Protein AF-A0A5C7SSC6-F1 (afdb_monomer_lite)

Structure (mmCIF, N/CA/C/O backbone):
data_AF-A0A5C7SSC6-F1
#
_entry.id   AF-A0A5C7SSC6-F1
#
loop_
_atom_site.group_PDB
_atom_site.id
_atom_site.type_symbol
_atom_site.label_atom_id
_atom_site.label_alt_id
_atom_site.label_comp_id
_atom_site.label_asym_id
_atom_site.label_entity_id
_atom_site.label_seq_id
_atom_site.pdbx_PDB_ins_code
_atom_site.Cartn_x
_atom_site.Cartn_y
_atom_site.Cartn_z
_atom_site.occupancy
_atom_site.B_iso_or_equiv
_atom_site.auth_seq_id
_atom_site.auth_comp_id
_atom_site.auth_asym_id
_atom_site.auth_atom_id
_atom_site.pdbx_PDB_model_num
ATOM 1 N N . MET A 1 1 ? 9.946 8.059 14.814 1.00 52.62 1 MET A N 1
ATOM 2 C CA . MET A 1 1 ? 9.257 9.103 15.598 1.00 52.62 1 MET A CA 1
ATOM 3 C C . MET A 1 1 ? 8.770 8.442 16.873 1.00 52.62 1 MET A C 1
ATOM 5 O O . MET A 1 1 ? 7.990 7.505 16.762 1.00 52.62 1 MET A O 1
ATOM 9 N N . GLN A 1 2 ? 9.344 8.809 18.019 1.00 57.53 2 GLN A N 1
ATOM 10 C CA . GLN A 1 2 ? 9.131 8.106 19.293 1.00 57.53 2 GLN A CA 1
ATOM 11 C C . GLN A 1 2 ? 7.999 8.705 20.141 1.00 57.53 2 GLN A C 1
ATOM 13 O O . GLN A 1 2 ? 7.509 8.007 21.014 1.00 57.53 2 GLN A O 1
ATOM 18 N N . ASP A 1 3 ? 7.546 9.937 19.870 1.00 77.25 3 ASP A N 1
ATOM 19 C CA . ASP A 1 3 ? 6.472 10.577 20.643 1.00 77.25 3 ASP A CA 1
ATOM 20 C C . ASP A 1 3 ? 5.084 9.998 20.286 1.00 77.25 3 ASP A C 1
ATOM 22 O O . ASP A 1 3 ? 4.615 10.193 19.156 1.00 77.25 3 ASP A O 1
ATOM 26 N N . PRO A 1 4 ? 4.399 9.310 21.221 1.00 77.50 4 PRO A N 1
ATOM 27 C CA . PRO A 1 4 ? 3.067 8.758 20.994 1.00 77.50 4 PRO A CA 1
ATOM 28 C C . PRO A 1 4 ? 2.017 9.812 20.634 1.00 77.50 4 PRO A C 1
ATOM 30 O O . PRO A 1 4 ? 1.153 9.529 19.804 1.00 77.50 4 PRO A O 1
ATOM 33 N N . LYS A 1 5 ? 2.107 11.027 21.196 1.00 83.44 5 LYS A N 1
ATOM 34 C CA . LYS A 1 5 ? 1.144 12.105 20.925 1.00 83.44 5 LYS A CA 1
ATOM 35 C C . LYS A 1 5 ? 1.224 12.552 19.475 1.00 83.44 5 LYS A C 1
ATOM 37 O O . LYS A 1 5 ? 0.205 12.689 18.806 1.00 83.44 5 LYS A O 1
ATOM 42 N N . GLU A 1 6 ? 2.441 12.706 18.968 1.00 85.81 6 GLU A N 1
ATOM 43 C CA . GLU A 1 6 ? 2.662 13.091 17.580 1.00 85.81 6 GLU A CA 1
ATOM 44 C C . GLU A 1 6 ? 2.270 11.973 16.605 1.00 85.81 6 GLU A C 1
ATOM 46 O O . GLU A 1 6 ? 1.679 12.243 15.558 1.00 85.81 6 GLU A O 1
ATOM 51 N N . ARG A 1 7 ? 2.510 10.697 16.957 1.00 83.31 7 ARG A N 1
ATOM 52 C CA . ARG A 1 7 ? 1.988 9.565 16.166 1.00 83.31 7 ARG A CA 1
ATOM 53 C C . ARG A 1 7 ? 0.466 9.625 16.060 1.00 83.31 7 ARG A C 1
ATOM 55 O O . ARG A 1 7 ? -0.059 9.477 14.957 1.00 83.31 7 ARG A O 1
ATOM 62 N N . ALA A 1 8 ? -0.216 9.869 17.178 1.00 88.88 8 ALA A N 1
ATOM 63 C CA . ALA A 1 8 ? -1.667 9.950 17.205 1.00 88.88 8 ALA A CA 1
ATOM 64 C C . ALA A 1 8 ? -2.190 11.144 16.403 1.00 88.88 8 ALA A C 1
ATOM 66 O O . ALA A 1 8 ? -3.065 10.973 15.556 1.00 88.88 8 ALA A O 1
ATOM 67 N N . ARG A 1 9 ? -1.587 12.326 16.574 1.00 92.00 9 ARG A N 1
ATOM 68 C CA . ARG A 1 9 ? -1.924 13.529 15.801 1.00 92.00 9 ARG A CA 1
ATOM 69 C C . ARG A 1 9 ? -1.840 13.276 14.293 1.00 92.00 9 ARG A C 1
ATOM 71 O O . ARG A 1 9 ? -2.760 13.630 13.561 1.00 92.00 9 ARG A O 1
ATOM 78 N N . LEU A 1 10 ? -0.763 12.638 13.831 1.00 92.19 10 LEU A N 1
ATOM 79 C CA . LEU A 1 10 ? -0.554 12.331 12.412 1.00 92.19 10 LEU A CA 1
ATOM 80 C C . LEU A 1 10 ? -1.526 11.271 11.874 1.00 92.19 10 LEU A C 1
ATOM 82 O O . LEU A 1 10 ? -1.943 11.360 10.720 1.00 92.19 10 LEU A O 1
ATOM 86 N N . ALA A 1 11 ? -1.904 10.283 12.689 1.00 93.38 11 ALA A N 1
ATOM 87 C CA . ALA A 1 11 ? -2.939 9.320 12.317 1.00 93.38 11 ALA A CA 1
ATOM 88 C C . ALA A 1 11 ? -4.307 10.009 12.157 1.00 93.38 11 ALA A C 1
ATOM 90 O O . ALA A 1 11 ? -4.999 9.786 11.165 1.00 93.38 11 ALA A O 1
ATOM 91 N N . MET A 1 12 ? -4.667 10.905 13.080 1.00 94.75 12 MET A N 1
ATOM 92 C CA . MET A 1 12 ? -5.912 11.676 12.996 1.00 94.75 12 MET A CA 1
ATOM 93 C C . MET A 1 12 ? -5.923 12.625 11.791 1.00 94.75 12 MET A C 1
ATOM 95 O O . MET A 1 12 ? -6.927 12.716 11.086 1.00 94.75 12 MET A O 1
ATOM 99 N N . GLU A 1 13 ? -4.796 13.285 11.503 1.00 94.56 13 GLU A N 1
ATOM 100 C CA . GLU A 1 13 ? -4.629 14.100 10.293 1.00 94.56 13 GLU A CA 1
ATOM 101 C C . GLU A 1 13 ? -4.904 13.273 9.029 1.00 94.56 13 GLU A C 1
ATOM 103 O O . GLU A 1 13 ? -5.657 13.706 8.157 1.00 94.56 13 GLU A O 1
ATOM 108 N N . SER A 1 14 ? -4.351 12.060 8.955 1.00 95.12 14 SER A N 1
ATOM 109 C CA . SER A 1 14 ? -4.578 11.140 7.839 1.00 95.12 14 SER A CA 1
ATOM 110 C C . SER A 1 14 ? -6.054 10.755 7.689 1.00 95.12 14 SER A C 1
ATOM 112 O O . SER A 1 14 ? -6.587 10.817 6.582 1.00 95.12 14 SER A O 1
ATOM 114 N N . ILE A 1 15 ? -6.754 10.444 8.788 1.00 95.75 15 ILE A N 1
ATOM 115 C CA . ILE A 1 15 ? -8.199 10.152 8.759 1.00 95.75 15 ILE A CA 1
ATOM 116 C C . ILE A 1 15 ? -8.988 11.334 8.194 1.00 95.75 15 ILE A C 1
ATOM 118 O O . ILE A 1 15 ? -9.846 11.142 7.333 1.00 95.75 15 ILE A O 1
ATOM 122 N N . LEU A 1 16 ? -8.695 12.560 8.637 1.00 95.25 16 LEU A N 1
ATOM 123 C CA . LEU A 1 16 ? -9.366 13.756 8.121 1.00 95.25 16 LEU A CA 1
ATOM 124 C C . LEU A 1 16 ? -9.124 13.942 6.619 1.00 95.25 16 LEU A C 1
ATOM 126 O O . LEU A 1 16 ? -10.050 14.291 5.885 1.00 95.25 16 LEU A O 1
ATOM 130 N N . LYS A 1 17 ? -7.903 13.673 6.141 1.00 95.88 17 LYS A N 1
ATOM 131 C CA . LYS A 1 17 ? -7.589 13.705 4.706 1.00 95.88 17 LYS A CA 1
ATOM 132 C C . LYS A 1 17 ? -8.366 12.643 3.934 1.00 95.88 17 LYS A C 1
ATOM 134 O O . LYS A 1 17 ? -8.961 12.971 2.912 1.00 95.88 17 LYS A O 1
ATOM 139 N N . TRP A 1 18 ? -8.423 11.412 4.434 1.00 96.25 18 TRP A N 1
ATOM 140 C CA . TRP A 1 18 ? -9.210 10.347 3.814 1.00 96.25 18 TRP A CA 1
ATOM 141 C C . TRP A 1 18 ? -10.706 10.670 3.781 1.00 96.25 18 TRP A C 1
ATOM 143 O O . TRP A 1 18 ? -11.313 10.545 2.724 1.00 96.25 18 TRP A O 1
ATOM 153 N N . ARG A 1 19 ? -11.284 11.195 4.869 1.00 94.81 19 ARG A N 1
ATOM 154 C CA . ARG A 1 19 ? -12.684 11.657 4.903 1.00 94.81 19 ARG A CA 1
ATOM 155 C C . ARG A 1 19 ? -12.971 12.765 3.889 1.00 94.81 19 ARG A C 1
ATOM 157 O O . ARG A 1 19 ? -14.065 12.815 3.344 1.00 94.81 19 ARG A O 1
ATOM 164 N N . ALA A 1 20 ? -12.010 13.645 3.615 1.00 94.31 20 ALA A N 1
ATOM 165 C CA . ALA A 1 20 ? -12.176 14.666 2.582 1.00 94.31 20 ALA A CA 1
ATOM 166 C C . ALA A 1 20 ? -12.138 14.080 1.157 1.00 94.31 20 ALA A C 1
ATOM 168 O O . ALA A 1 20 ? -12.841 14.568 0.277 1.00 94.31 20 ALA A O 1
ATOM 169 N N . ILE A 1 21 ? -11.324 13.045 0.924 1.00 95.12 21 ILE A N 1
ATOM 170 C CA . ILE A 1 21 ? -11.141 12.412 -0.394 1.00 95.12 21 ILE A CA 1
ATOM 171 C C . ILE A 1 21 ? -12.287 11.439 -0.718 1.00 95.12 21 ILE A C 1
ATOM 173 O O . ILE A 1 21 ? -12.740 11.371 -1.863 1.00 95.12 21 ILE A O 1
ATOM 177 N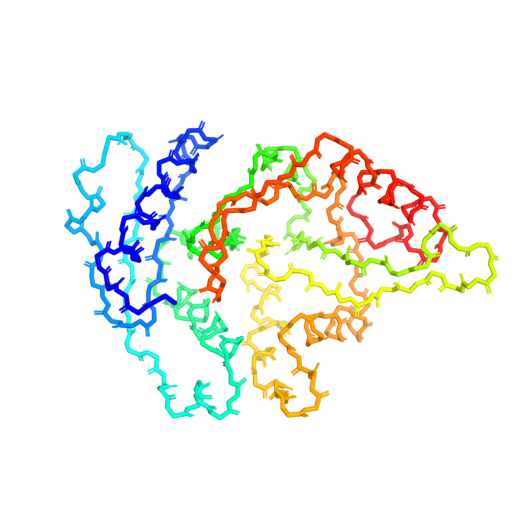 N . VAL A 1 22 ? -12.752 10.696 0.288 1.00 93.75 22 VAL A N 1
ATOM 178 C CA . VAL A 1 22 ? -13.786 9.656 0.192 1.00 93.75 22 VAL A CA 1
ATOM 179 C C . VAL A 1 22 ? -14.738 9.714 1.397 1.00 93.75 22 VAL A C 1
ATOM 181 O O . VAL A 1 22 ? -14.688 8.861 2.282 1.00 93.75 22 VAL A O 1
ATOM 184 N N . PRO A 1 23 ? -15.638 10.712 1.460 1.00 91.38 23 PRO A N 1
ATOM 185 C CA . PRO A 1 23 ? -16.460 10.972 2.649 1.00 91.38 23 PRO A CA 1
ATOM 186 C C . PRO A 1 23 ? -17.422 9.839 3.022 1.00 91.38 23 PRO A C 1
ATOM 188 O O . PRO A 1 23 ? -17.810 9.732 4.184 1.00 91.38 23 PRO A O 1
ATOM 191 N N . MET A 1 24 ? -17.799 9.003 2.052 1.00 89.94 24 MET A N 1
ATOM 192 C CA . MET A 1 24 ? -18.753 7.906 2.237 1.00 89.94 24 MET A CA 1
ATOM 193 C C . MET A 1 24 ? -18.085 6.538 2.411 1.00 89.94 24 MET A C 1
ATOM 195 O O . MET A 1 24 ? -18.777 5.567 2.711 1.00 89.94 24 MET A O 1
ATOM 199 N N . ASN A 1 25 ? -16.768 6.432 2.216 1.00 91.75 25 ASN A N 1
ATOM 200 C CA . ASN A 1 25 ? -16.083 5.152 2.343 1.00 91.75 25 ASN A CA 1
ATOM 201 C C . ASN A 1 25 ? -15.834 4.839 3.825 1.00 91.75 25 ASN A C 1
ATOM 203 O O . ASN A 1 25 ? -15.289 5.688 4.539 1.00 91.75 25 ASN A O 1
ATOM 207 N N . PRO A 1 26 ? -16.170 3.624 4.291 1.00 94.62 26 PRO A N 1
ATOM 208 C CA . PRO A 1 26 ? -15.772 3.175 5.616 1.00 94.62 26 PRO A CA 1
ATOM 209 C C . PRO A 1 26 ? -14.245 3.128 5.732 1.00 94.62 26 PRO A C 1
ATOM 211 O O . PRO A 1 26 ? -13.556 2.719 4.794 1.00 94.62 26 PRO A O 1
ATOM 214 N N . LEU A 1 27 ? -13.714 3.534 6.884 1.00 96.94 27 LEU A N 1
ATOM 215 C CA . LEU A 1 27 ? -12.282 3.476 7.176 1.00 96.94 27 LEU A CA 1
ATOM 216 C C . LEU A 1 27 ? -12.009 2.472 8.294 1.00 96.94 27 LEU A C 1
ATOM 218 O O . LEU A 1 27 ? -12.807 2.321 9.215 1.00 96.94 27 LEU A O 1
ATOM 222 N N . VAL A 1 28 ? -10.839 1.842 8.238 1.00 97.88 28 VAL A N 1
ATOM 223 C CA . VAL A 1 28 ? -10.313 1.011 9.324 1.00 97.88 28 VAL A CA 1
ATOM 224 C C . VAL A 1 28 ? -8.955 1.561 9.727 1.00 97.88 28 VAL A C 1
ATOM 226 O O . VAL A 1 28 ? -8.055 1.670 8.892 1.00 97.88 28 VAL A O 1
ATOM 229 N N . LEU A 1 29 ? -8.800 1.910 11.002 1.00 97.31 29 LEU A N 1
ATOM 230 C CA . LEU A 1 29 ? -7.513 2.256 11.593 1.00 97.31 29 LEU A CA 1
ATOM 231 C C . LEU A 1 29 ? -7.059 1.093 12.473 1.00 97.31 29 LEU A C 1
ATOM 233 O O . LEU A 1 29 ? -7.644 0.859 13.523 1.00 97.31 29 LEU A O 1
ATOM 237 N N . CYS A 1 30 ? -6.019 0.378 12.045 1.00 97.25 30 CYS A N 1
ATOM 238 C CA . CYS A 1 30 ? -5.457 -0.744 12.791 1.00 97.25 30 CYS A CA 1
ATOM 239 C C . CYS A 1 30 ? -4.059 -0.397 13.319 1.00 97.25 30 CYS A C 1
ATOM 241 O O . CYS A 1 30 ? -3.163 -0.082 12.530 1.00 97.25 30 CYS A O 1
ATOM 243 N N . ASP A 1 31 ? -3.867 -0.478 14.636 1.00 94.94 31 ASP A N 1
ATOM 244 C CA . ASP A 1 31 ? -2.592 -0.216 15.305 1.00 94.94 31 ASP A CA 1
ATOM 245 C C . ASP A 1 31 ? -1.951 -1.496 15.848 1.00 94.94 31 ASP A C 1
ATOM 247 O O . ASP A 1 31 ? -2.601 -2.308 16.498 1.00 94.94 31 ASP A O 1
ATOM 251 N N . GLY A 1 32 ? -0.654 -1.664 15.593 1.00 94.44 32 GLY A N 1
ATOM 252 C CA . GLY A 1 32 ? 0.126 -2.803 16.086 1.00 94.44 32 GLY A CA 1
ATOM 253 C C . GLY A 1 32 ? 0.912 -2.514 17.370 1.00 94.44 32 GLY A C 1
ATOM 254 O O . GLY A 1 32 ? 1.771 -3.307 17.745 1.00 94.44 32 GLY A O 1
ATOM 255 N N . SER A 1 33 ? 0.717 -1.351 18.001 1.00 91.31 33 SER A N 1
ATOM 256 C CA . SER A 1 33 ? 1.332 -0.990 19.288 1.00 91.31 33 SER A CA 1
ATOM 257 C C . SER A 1 33 ? 0.355 -1.052 20.460 1.00 91.31 33 SER A C 1
ATOM 259 O O . SER A 1 33 ? 0.669 -0.534 21.527 1.00 91.31 33 SER A O 1
ATOM 261 N N . ASP A 1 34 ? -0.798 -1.690 20.250 1.00 93.56 34 ASP A N 1
ATOM 262 C CA . ASP A 1 34 ? -1.892 -1.816 21.214 1.00 93.56 34 ASP A CA 1
ATOM 263 C C . ASP A 1 34 ? -2.488 -0.477 21.692 1.00 93.56 34 ASP A C 1
ATOM 265 O O . ASP A 1 34 ? -3.051 -0.375 22.779 1.00 93.56 34 ASP A O 1
ATOM 269 N N . PHE A 1 35 ? -2.358 0.585 20.888 1.00 92.94 35 PHE A N 1
ATOM 270 C CA . PHE A 1 35 ? -2.940 1.882 21.218 1.00 92.94 35 PHE A CA 1
ATOM 271 C C . PHE A 1 35 ? -4.382 1.987 20.708 1.00 92.94 35 PHE A C 1
ATOM 273 O O . PHE A 1 35 ? -4.623 1.947 19.499 1.00 92.94 35 PHE A O 1
ATOM 280 N N . ASP A 1 36 ? -5.331 2.205 21.620 1.00 94.12 36 ASP A N 1
ATOM 281 C CA . ASP A 1 36 ? -6.734 2.424 21.268 1.00 94.12 36 ASP A CA 1
ATOM 282 C C . ASP A 1 36 ? -6.984 3.855 20.755 1.00 94.12 36 ASP A C 1
ATOM 284 O O . ASP A 1 36 ? -6.910 4.851 21.483 1.00 94.12 36 ASP A O 1
ATOM 288 N N . PHE A 1 37 ? -7.318 3.950 19.467 1.00 94.50 37 PHE A N 1
ATOM 289 C CA . PHE A 1 37 ? -7.631 5.200 18.782 1.00 94.50 37 PHE A CA 1
ATOM 290 C C . PHE A 1 37 ? -9.099 5.631 18.877 1.00 94.50 37 PHE A C 1
ATOM 292 O O . PHE A 1 37 ? -9.412 6.750 18.457 1.00 94.50 37 PHE A O 1
ATOM 299 N N . GLN A 1 38 ? -9.994 4.811 19.437 1.00 94.12 38 GLN A N 1
ATOM 300 C CA . GLN A 1 38 ? -11.442 5.035 19.404 1.00 94.12 38 GLN A CA 1
ATOM 301 C C . GLN A 1 38 ? -11.837 6.405 19.968 1.00 94.12 38 GLN A C 1
ATOM 303 O O . GLN A 1 38 ? -12.628 7.132 19.364 1.00 94.12 38 GLN A O 1
ATOM 308 N N . SER A 1 39 ? -11.238 6.793 21.097 1.00 92.75 39 SER A N 1
ATOM 309 C CA . SER A 1 39 ? -11.475 8.094 21.736 1.00 92.75 39 SER A CA 1
ATOM 310 C C . SER A 1 39 ? -10.985 9.275 20.896 1.00 92.75 39 SER A C 1
ATOM 312 O O . SER A 1 39 ? -11.612 10.327 20.882 1.00 92.75 39 SER A O 1
ATOM 314 N N . SER A 1 40 ? -9.878 9.117 20.168 1.00 93.81 40 SER A N 1
ATOM 315 C CA . SER A 1 40 ? -9.342 10.184 19.318 1.00 93.81 40 SER A CA 1
ATOM 316 C C . SER A 1 40 ? -10.211 10.358 18.075 1.00 93.81 40 SER A C 1
ATOM 318 O O . SER A 1 40 ? -10.552 11.479 17.703 1.00 93.81 40 SER A O 1
ATOM 320 N N . VAL A 1 41 ? -10.635 9.247 17.473 1.00 93.56 41 VAL A N 1
ATOM 321 C CA . VAL A 1 41 ? -11.444 9.228 16.252 1.00 93.56 41 VAL A CA 1
ATOM 322 C C . VAL A 1 41 ? -12.862 9.745 16.487 1.00 93.56 41 VAL A C 1
ATOM 324 O O . VAL A 1 41 ? -13.389 10.456 15.631 1.00 93.56 41 VAL A O 1
ATOM 327 N N . SER A 1 42 ? -13.472 9.445 17.637 1.00 90.88 42 SER A N 1
ATOM 328 C CA . SER A 1 42 ? -14.835 9.890 17.966 1.00 90.88 42 SER A CA 1
ATOM 329 C C . SER A 1 42 ? -14.968 11.414 18.077 1.00 90.88 42 SER A C 1
ATOM 331 O O . SER A 1 42 ? -16.056 11.949 17.875 1.00 90.88 42 SER A O 1
ATOM 333 N N . THR A 1 43 ? -13.865 12.120 18.342 1.00 91.50 43 THR A N 1
ATOM 334 C CA . THR A 1 43 ? -13.826 13.592 18.382 1.00 91.50 43 THR A CA 1
ATOM 335 C C . THR A 1 43 ? -13.637 14.238 17.006 1.00 91.50 43 THR A C 1
ATOM 337 O O . THR A 1 43 ? -13.787 15.454 16.874 1.00 91.50 43 THR A O 1
ATOM 340 N N . LEU A 1 44 ? -13.304 13.460 15.967 1.00 91.00 44 LEU A N 1
ATOM 341 C CA . LEU A 1 44 ? -13.046 14.003 14.637 1.00 91.00 44 LEU A CA 1
ATOM 342 C C . LEU A 1 44 ? -14.345 14.340 13.893 1.00 91.00 44 LEU A C 1
ATOM 344 O O . LEU A 1 44 ? -15.239 13.493 13.810 1.00 91.00 44 LEU A O 1
ATOM 348 N N . PRO A 1 45 ? -14.422 15.508 13.228 1.00 87.75 45 PRO A N 1
ATOM 349 C CA . PRO A 1 45 ? -15.567 15.862 12.397 1.00 87.75 45 PRO A CA 1
ATOM 350 C C . PRO A 1 45 ? -15.713 14.928 11.183 1.00 87.75 45 PRO A C 1
ATOM 352 O O . PRO A 1 45 ? -14.725 14.433 10.628 1.00 87.75 45 PRO A O 1
ATOM 355 N N . GLY A 1 46 ? -16.956 14.725 10.740 1.00 81.94 46 GLY A N 1
ATOM 356 C CA . GLY A 1 46 ? -17.311 13.935 9.555 1.00 81.94 46 GLY A CA 1
ATOM 357 C C . GLY A 1 46 ? -18.247 12.763 9.864 1.00 81.94 46 GLY A C 1
ATOM 358 O O . GLY A 1 46 ? -18.283 12.264 10.982 1.00 81.94 46 GLY A O 1
ATOM 359 N N . SER A 1 47 ? -19.011 12.333 8.859 1.00 71.69 47 SER A N 1
ATOM 360 C CA . SER A 1 47 ? -20.079 11.328 8.985 1.00 71.69 47 SER A CA 1
ATOM 361 C C . SER A 1 47 ? -19.658 9.893 8.638 1.00 71.69 47 SER A C 1
ATOM 363 O O . SER A 1 47 ? -20.445 8.971 8.827 1.00 71.69 47 SER A O 1
ATOM 365 N N . GLY A 1 48 ? -18.438 9.685 8.128 1.00 80.06 48 GLY A N 1
ATOM 366 C CA . GLY A 1 48 ? -17.943 8.362 7.738 1.00 80.06 48 GLY A CA 1
ATOM 367 C C . GLY A 1 48 ? -17.570 7.488 8.939 1.00 80.06 48 GLY A C 1
ATOM 368 O O . GLY A 1 48 ? -16.841 7.938 9.836 1.00 80.06 48 GLY A O 1
ATOM 369 N N . SER A 1 49 ? -18.034 6.234 8.931 1.00 88.88 49 SER A N 1
ATOM 370 C CA . SER A 1 49 ? -17.706 5.229 9.946 1.00 88.88 49 SER A CA 1
ATOM 371 C C . SER A 1 49 ? -16.215 4.908 9.935 1.00 88.88 49 SER A C 1
ATOM 373 O O . SER A 1 49 ? -15.629 4.673 8.874 1.00 88.88 49 SER A O 1
ATOM 375 N N . VAL A 1 50 ? -15.618 4.855 11.122 1.00 95.50 50 VAL A N 1
ATOM 376 C CA . VAL A 1 50 ? -14.233 4.430 11.312 1.00 95.50 50 VAL A CA 1
ATOM 377 C C . VAL A 1 50 ? -14.226 3.313 12.344 1.00 95.50 50 VAL A C 1
ATOM 379 O O . VAL A 1 50 ? -14.657 3.519 13.476 1.00 95.50 50 VAL A O 1
ATOM 382 N N . GLU A 1 51 ? -13.750 2.143 11.947 1.00 97.31 51 GLU A N 1
ATOM 383 C CA . GLU A 1 51 ? -13.484 1.029 12.852 1.00 97.31 51 GLU A CA 1
ATOM 384 C C . GLU A 1 51 ? -12.044 1.146 13.361 1.00 97.31 51 GLU A C 1
ATOM 386 O O . GLU A 1 51 ? -11.104 1.240 12.566 1.00 97.31 51 GLU A O 1
ATOM 391 N N . CYS A 1 52 ? -11.866 1.175 14.681 1.00 97.31 52 CYS A N 1
ATOM 392 C CA . CYS A 1 52 ? -10.547 1.181 15.306 1.00 97.31 52 CYS A CA 1
ATOM 393 C C . CYS A 1 52 ? -10.219 -0.230 15.795 1.00 97.31 52 CYS A C 1
ATOM 395 O O . CYS A 1 52 ? -10.970 -0.809 16.574 1.00 97.31 52 CYS A O 1
ATOM 397 N N . LEU A 1 53 ? -9.088 -0.764 15.347 1.00 98.00 53 LEU A N 1
ATOM 398 C CA . LEU A 1 53 ? -8.530 -2.030 15.802 1.00 98.00 53 LEU A CA 1
ATOM 399 C C . LEU A 1 53 ? -7.161 -1.765 16.419 1.00 98.00 53 LEU A C 1
ATOM 401 O O . LEU A 1 53 ? -6.397 -0.931 15.930 1.00 98.00 53 LEU A O 1
ATOM 405 N N . HIS A 1 54 ? -6.824 -2.504 17.463 1.00 96.69 54 HIS A N 1
ATOM 406 C CA . HIS A 1 54 ? -5.495 -2.463 18.045 1.00 96.69 54 HIS A CA 1
ATOM 407 C C . HIS A 1 54 ? -5.117 -3.842 18.565 1.00 96.69 54 HIS A C 1
ATOM 409 O O . HIS A 1 54 ? -5.975 -4.637 18.946 1.00 96.69 54 HIS A O 1
ATOM 415 N N . PHE A 1 55 ? -3.825 -4.132 18.529 1.00 97.12 55 PHE A N 1
ATOM 416 C CA . PHE A 1 55 ? -3.259 -5.333 19.117 1.00 97.12 55 PHE A CA 1
ATOM 417 C C . PHE A 1 55 ? -1.761 -5.133 19.362 1.00 97.12 55 PHE A C 1
ATOM 419 O O . PHE A 1 55 ? -1.129 -4.287 18.714 1.00 97.12 55 PHE A O 1
ATOM 426 N N . PRO A 1 56 ? -1.160 -5.915 20.267 1.00 95.69 56 PRO A N 1
ATOM 427 C CA . PRO A 1 56 ? 0.281 -5.921 20.439 1.00 95.69 56 PRO A CA 1
ATOM 428 C C . PRO A 1 56 ? 0.933 -6.779 19.346 1.00 95.69 56 PRO A C 1
ATOM 430 O O . PRO A 1 56 ? 0.790 -8.003 19.334 1.00 95.69 56 PRO A O 1
ATOM 433 N N . ASN A 1 57 ? 1.674 -6.152 18.429 1.00 93.69 57 ASN A N 1
ATOM 434 C CA . ASN A 1 57 ? 2.549 -6.882 17.507 1.00 93.69 57 ASN A CA 1
ATOM 435 C C . ASN A 1 57 ? 3.640 -7.656 18.260 1.00 93.69 57 ASN A C 1
ATOM 437 O O . ASN A 1 57 ? 4.027 -7.299 19.377 1.00 93.69 57 ASN A O 1
ATOM 441 N N . ASN A 1 58 ? 4.237 -8.645 17.589 1.00 93.62 58 ASN A N 1
ATOM 442 C CA . ASN A 1 58 ? 5.414 -9.315 18.123 1.00 93.62 58 ASN A CA 1
ATOM 443 C C . ASN A 1 58 ? 6.657 -8.414 17.989 1.00 93.62 58 ASN A C 1
ATOM 445 O O . ASN A 1 58 ? 7.279 -8.311 16.928 1.00 93.62 58 ASN A O 1
ATOM 449 N N . VAL A 1 59 ? 7.013 -7.742 19.086 1.00 91.75 59 VAL A N 1
ATOM 450 C CA . VAL A 1 59 ? 8.131 -6.789 19.135 1.00 91.75 59 VAL A CA 1
ATOM 451 C C . VAL A 1 59 ? 9.463 -7.453 18.782 1.00 91.75 59 VAL A C 1
ATOM 453 O O . VAL A 1 59 ? 10.243 -6.852 18.043 1.00 91.75 59 VAL A O 1
ATOM 456 N N . ASP A 1 60 ? 9.704 -8.682 19.240 1.00 93.38 60 ASP A N 1
ATOM 457 C CA . ASP A 1 60 ? 10.955 -9.406 18.985 1.00 93.38 60 ASP A CA 1
ATOM 458 C C . ASP A 1 60 ? 11.118 -9.701 17.490 1.00 93.38 60 ASP A C 1
ATOM 460 O O . ASP A 1 60 ? 12.163 -9.420 16.897 1.00 93.38 60 ASP A O 1
ATOM 464 N N . LEU A 1 61 ? 10.048 -10.163 16.836 1.00 92.94 61 LEU A N 1
ATOM 465 C CA . LEU A 1 61 ? 10.058 -10.417 15.394 1.00 92.94 61 LEU A CA 1
ATOM 466 C C . LEU A 1 61 ? 10.168 -9.126 14.580 1.00 92.94 61 LEU A C 1
ATOM 468 O O . LEU A 1 61 ? 10.838 -9.115 13.552 1.00 92.94 61 LEU A O 1
ATOM 472 N N . ILE A 1 62 ? 9.592 -8.011 15.035 1.00 92.19 62 ILE A N 1
ATOM 473 C CA . ILE A 1 62 ? 9.794 -6.705 14.386 1.00 92.19 62 ILE A CA 1
ATOM 474 C C . ILE A 1 62 ? 11.242 -6.230 14.528 1.00 92.19 62 ILE A C 1
ATOM 476 O O . ILE A 1 62 ? 11.781 -5.639 13.592 1.00 92.19 62 ILE A O 1
ATOM 480 N N . GLN A 1 63 ? 11.884 -6.454 15.675 1.00 89.50 63 GLN A N 1
ATOM 481 C CA . GLN A 1 63 ? 13.298 -6.118 15.848 1.00 89.50 63 GLN A CA 1
ATOM 482 C C . GLN A 1 63 ? 14.183 -6.977 14.939 1.00 89.50 63 GLN A C 1
ATOM 484 O O . GLN A 1 63 ? 15.105 -6.452 14.317 1.00 89.50 63 GLN A O 1
ATOM 489 N N . GLN A 1 64 ? 13.860 -8.264 14.802 1.00 89.75 64 GLN A N 1
ATOM 490 C CA . GLN A 1 64 ? 14.596 -9.205 13.962 1.00 89.75 64 GLN A CA 1
ATOM 491 C C . GLN A 1 64 ? 14.383 -8.969 12.456 1.00 89.75 64 GLN A C 1
ATOM 493 O O . GLN A 1 64 ? 15.340 -8.931 11.683 1.00 89.75 64 GLN A O 1
ATOM 498 N N . HIS A 1 65 ? 13.133 -8.813 12.024 1.00 90.31 65 HIS A N 1
ATOM 499 C CA . HIS A 1 65 ? 12.735 -8.766 10.613 1.00 90.31 65 HIS A CA 1
ATOM 500 C C . HIS A 1 65 ? 12.417 -7.354 10.118 1.00 90.31 65 HIS A C 1
ATOM 502 O O . HIS A 1 65 ? 12.159 -7.151 8.938 1.00 90.31 65 HIS A O 1
ATOM 508 N N . GLY A 1 66 ? 12.473 -6.340 10.975 1.00 90.12 66 GLY A N 1
ATOM 509 C CA . GLY A 1 66 ? 12.213 -4.954 10.607 1.00 90.12 66 GLY A CA 1
ATOM 510 C C . GLY A 1 66 ? 10.726 -4.598 10.495 1.00 90.12 66 GLY A C 1
ATOM 511 O O . GLY A 1 66 ? 9.814 -5.392 10.708 1.00 90.12 66 GLY A O 1
ATOM 512 N N . ARG A 1 67 ? 10.464 -3.333 10.147 1.00 89.44 67 ARG A N 1
ATOM 513 C CA . ARG A 1 67 ? 9.115 -2.733 10.209 1.00 89.44 67 ARG A CA 1
ATOM 514 C C . ARG A 1 67 ? 8.118 -3.340 9.228 1.00 89.44 67 ARG A C 1
ATOM 516 O O . ARG A 1 67 ? 6.932 -3.376 9.536 1.00 89.44 67 ARG A O 1
ATOM 523 N N . GLY A 1 68 ? 8.594 -3.816 8.076 1.00 92.06 68 GLY A N 1
ATOM 524 C CA . GLY A 1 68 ? 7.747 -4.493 7.095 1.00 92.06 68 GLY A CA 1
ATOM 525 C C . GLY A 1 68 ? 7.092 -5.754 7.664 1.00 92.06 68 GLY A C 1
ATOM 526 O O . GLY A 1 68 ? 5.978 -6.080 7.261 1.00 92.06 68 GLY A O 1
ATOM 527 N N . TYR A 1 69 ? 7.729 -6.405 8.650 1.00 95.06 69 TYR A N 1
ATOM 528 C CA . TYR A 1 69 ? 7.139 -7.527 9.377 1.00 95.06 69 TYR A CA 1
ATOM 529 C C . TYR A 1 69 ? 5.866 -7.091 10.110 1.00 95.06 69 TYR A C 1
ATOM 531 O O . TYR A 1 69 ? 4.785 -7.621 9.863 1.00 95.06 69 TYR A O 1
ATOM 539 N N . GLY A 1 70 ? 5.982 -6.037 10.922 1.00 94.88 70 GLY A N 1
ATOM 540 C CA . GLY A 1 70 ? 4.857 -5.469 11.664 1.00 94.88 70 GLY A CA 1
ATOM 541 C C . GLY A 1 70 ? 3.752 -4.906 10.767 1.00 94.88 70 GLY A C 1
ATOM 542 O O . GLY A 1 70 ? 2.582 -4.991 11.126 1.00 94.88 70 GLY A O 1
ATOM 543 N N . GLU A 1 71 ? 4.081 -4.366 9.586 1.00 94.75 71 GLU A N 1
ATOM 544 C CA . GLU A 1 71 ? 3.055 -3.960 8.612 1.00 94.75 71 GLU A CA 1
ATOM 545 C C . GLU A 1 71 ? 2.244 -5.156 8.092 1.00 94.75 71 GLU A C 1
ATOM 547 O O . GLU A 1 71 ? 1.028 -5.043 7.933 1.00 94.75 71 GLU A O 1
ATOM 552 N N . GLY A 1 72 ? 2.894 -6.297 7.850 1.00 96.19 72 GLY A N 1
ATOM 553 C CA . GLY A 1 72 ? 2.211 -7.531 7.469 1.00 96.19 72 GLY A CA 1
ATOM 554 C C . GLY A 1 72 ? 1.303 -8.067 8.574 1.00 96.19 72 GLY A C 1
ATOM 555 O O . GLY A 1 72 ? 0.157 -8.424 8.296 1.00 96.19 72 GLY A O 1
ATOM 556 N N . GLU A 1 73 ? 1.768 -8.047 9.827 1.00 97.38 73 GLU A N 1
ATOM 557 C CA . GLU A 1 73 ? 0.950 -8.447 10.977 1.00 97.38 73 GLU A CA 1
ATOM 558 C C . GLU A 1 73 ? -0.295 -7.572 11.133 1.00 97.38 73 GLU A C 1
ATOM 560 O O . GLU A 1 73 ? -1.384 -8.102 11.346 1.00 97.38 73 GLU A O 1
ATOM 565 N N . ILE A 1 74 ? -0.165 -6.253 10.955 1.00 97.38 74 ILE A N 1
ATOM 566 C CA . ILE A 1 74 ? -1.293 -5.315 11.038 1.00 97.38 74 ILE A CA 1
ATOM 567 C C . ILE A 1 74 ? -2.366 -5.647 10.003 1.00 97.38 74 ILE A C 1
ATOM 569 O O . ILE A 1 74 ? -3.547 -5.715 10.338 1.00 97.38 74 ILE A O 1
ATOM 573 N N . VAL A 1 75 ? -1.977 -5.890 8.748 1.00 97.94 75 VAL A N 1
ATOM 574 C CA . VAL A 1 75 ? -2.945 -6.232 7.696 1.00 97.94 75 VAL A CA 1
ATOM 575 C C . VAL A 1 75 ? -3.579 -7.596 7.967 1.00 97.94 75 VAL A C 1
ATOM 577 O O . VAL A 1 75 ? -4.796 -7.733 7.854 1.00 97.94 75 VAL A O 1
ATOM 580 N N . ARG A 1 76 ? -2.788 -8.590 8.393 1.00 97.94 76 ARG A N 1
ATOM 581 C CA . ARG A 1 76 ? -3.295 -9.914 8.784 1.00 97.94 76 ARG A CA 1
ATOM 582 C C . ARG A 1 76 ? -4.319 -9.813 9.916 1.00 97.94 76 ARG A C 1
ATOM 584 O O . ARG A 1 76 ? -5.363 -10.458 9.845 1.00 97.94 76 ARG A O 1
ATOM 591 N N . TYR A 1 77 ? -4.035 -9.009 10.939 1.00 98.38 77 TYR A N 1
ATOM 592 C CA . TYR A 1 77 ? -4.943 -8.792 12.061 1.00 98.38 77 TYR A CA 1
ATOM 593 C C . TYR A 1 77 ? -6.226 -8.088 11.611 1.00 98.38 77 TYR A C 1
ATOM 595 O O . TYR A 1 77 ? -7.316 -8.561 11.928 1.00 98.38 77 TYR A O 1
ATOM 603 N N . ALA A 1 78 ? -6.109 -7.020 10.817 1.00 98.38 78 ALA A N 1
ATOM 604 C CA . ALA A 1 78 ? -7.258 -6.282 10.301 1.00 98.38 78 ALA A CA 1
ATOM 605 C C . ALA A 1 78 ? -8.192 -7.171 9.465 1.00 98.38 78 ALA A C 1
ATOM 607 O O . ALA A 1 78 ? -9.401 -7.123 9.657 1.00 98.38 78 ALA A O 1
ATOM 608 N N . LEU A 1 79 ? -7.658 -8.039 8.599 1.00 98.00 79 LEU A N 1
ATOM 609 C CA . LEU A 1 79 ? -8.469 -8.979 7.811 1.00 98.00 79 LEU A CA 1
ATOM 610 C C . LEU A 1 79 ? -9.248 -9.972 8.686 1.00 98.00 79 LEU A C 1
ATOM 612 O O . LEU A 1 79 ? -10.381 -10.332 8.367 1.00 98.00 79 LEU A O 1
ATOM 616 N N . ALA A 1 80 ? -8.644 -10.418 9.787 1.00 97.81 80 ALA A N 1
ATOM 617 C CA . ALA A 1 80 ? -9.252 -11.390 10.689 1.00 97.81 80 ALA A CA 1
ATOM 618 C C . ALA A 1 80 ? -10.314 -10.782 11.625 1.00 97.81 80 ALA A C 1
ATOM 620 O O . ALA A 1 80 ? -11.221 -11.503 12.033 1.00 97.81 80 ALA A O 1
ATOM 621 N N . HIS A 1 81 ? -10.224 -9.487 11.947 1.00 98.44 81 HIS A N 1
ATOM 622 C CA . HIS A 1 81 ? -11.047 -8.872 13.000 1.00 98.44 81 HIS A CA 1
ATOM 623 C C . HIS A 1 81 ? -11.955 -7.732 12.526 1.00 98.44 81 HIS A C 1
ATOM 625 O O . HIS A 1 81 ? -12.920 -7.426 13.219 1.00 98.44 81 HIS A O 1
ATOM 631 N N . SER A 1 82 ? -11.684 -7.108 11.374 1.00 98.38 82 SER A N 1
ATOM 632 C CA . SER A 1 82 ? -12.505 -5.996 10.883 1.00 98.38 82 SER A CA 1
ATOM 633 C C . SER A 1 82 ? -13.805 -6.486 10.260 1.00 98.38 82 SER A C 1
ATOM 635 O O . SER A 1 82 ? -13.793 -7.182 9.239 1.00 98.38 82 SER A O 1
ATOM 637 N N . GLN A 1 83 ? -14.931 -6.029 10.802 1.00 97.50 83 GLN A N 1
ATOM 638 C CA . GLN A 1 83 ? -16.245 -6.286 10.207 1.00 97.50 83 GLN A CA 1
ATOM 639 C C . GLN A 1 83 ? -16.417 -5.528 8.883 1.00 97.50 83 GLN A C 1
ATOM 641 O O . GLN A 1 83 ? -17.008 -6.050 7.932 1.00 97.50 83 GLN A O 1
ATOM 646 N N . LEU A 1 84 ? -15.871 -4.309 8.788 1.00 97.00 84 LEU A N 1
ATOM 647 C CA . LEU A 1 84 ? -15.943 -3.499 7.570 1.00 97.00 84 LEU A CA 1
ATOM 648 C C . LEU A 1 84 ? -15.186 -4.146 6.407 1.00 97.00 84 LEU A C 1
ATOM 650 O O . LEU A 1 84 ? -15.714 -4.223 5.300 1.00 97.00 84 LEU A O 1
ATOM 654 N N . ILE A 1 85 ? -13.974 -4.652 6.650 1.00 97.81 85 ILE A N 1
ATOM 655 C CA . ILE A 1 85 ? -13.195 -5.331 5.609 1.00 97.81 85 ILE A CA 1
ATOM 656 C C . ILE A 1 85 ? -13.896 -6.627 5.198 1.00 97.81 85 ILE A C 1
ATOM 658 O O . ILE A 1 85 ? -14.110 -6.848 4.007 1.00 97.81 85 ILE A O 1
ATOM 662 N N . GLN A 1 86 ? -14.311 -7.453 6.164 1.00 97.56 86 GLN A N 1
ATOM 663 C CA . GLN A 1 86 ? -14.966 -8.736 5.883 1.00 97.56 86 GLN A CA 1
ATOM 664 C C . GLN A 1 86 ? -16.253 -8.573 5.071 1.00 97.56 86 GLN A C 1
ATOM 666 O O . GLN A 1 86 ? -16.454 -9.299 4.100 1.00 97.56 86 GLN A O 1
ATOM 671 N N . SER A 1 87 ? -17.094 -7.598 5.424 1.00 96.50 87 SER A N 1
ATOM 672 C CA . SER A 1 87 ? -18.336 -7.318 4.692 1.00 96.50 87 SER A CA 1
ATOM 673 C C . SER A 1 87 ? -18.095 -6.781 3.279 1.00 96.50 87 SER A C 1
ATOM 675 O O . SER A 1 87 ? -18.860 -7.102 2.371 1.00 96.50 87 SER A O 1
ATOM 677 N N . ALA A 1 88 ? -17.028 -6.005 3.065 1.00 96.19 88 ALA A N 1
ATOM 678 C CA . ALA A 1 88 ? -16.686 -5.472 1.749 1.00 96.19 88 ALA A CA 1
ATOM 679 C C . ALA A 1 88 ? -16.058 -6.520 0.811 1.00 96.19 88 ALA A C 1
ATOM 681 O O . ALA A 1 88 ? -16.125 -6.366 -0.407 1.00 96.19 88 ALA A O 1
ATOM 682 N N . GLY A 1 89 ? -15.396 -7.552 1.348 1.00 97.62 89 GLY A N 1
ATOM 683 C CA . GLY A 1 89 ? -14.683 -8.573 0.564 1.00 97.62 89 GLY A CA 1
ATOM 684 C C . GLY A 1 89 ? -13.387 -8.081 -0.103 1.00 97.62 89 GLY A C 1
ATOM 685 O O . GLY A 1 89 ? -12.643 -8.864 -0.697 1.00 97.62 89 GLY A O 1
ATOM 686 N N . CYS A 1 90 ? -13.074 -6.792 0.018 1.00 97.88 90 CYS A N 1
ATOM 687 C CA . CYS A 1 90 ? -11.860 -6.155 -0.482 1.00 97.88 90 CYS A CA 1
ATOM 688 C C . CYS A 1 90 ? -11.465 -4.973 0.407 1.00 97.88 90 CYS A C 1
ATOM 690 O O . CYS A 1 90 ? -12.268 -4.477 1.197 1.00 97.88 90 CYS A O 1
ATOM 692 N N . PHE A 1 91 ? -10.235 -4.489 0.259 1.00 98.25 91 PHE A N 1
ATOM 693 C CA . PHE A 1 91 ? -9.726 -3.356 1.026 1.00 98.25 91 PHE A CA 1
ATOM 694 C C . PHE A 1 91 ? -8.695 -2.554 0.232 1.00 98.25 91 PHE A C 1
ATOM 696 O O . PHE A 1 91 ? -8.049 -3.070 -0.681 1.00 98.25 91 PHE A O 1
ATOM 703 N N . ALA A 1 92 ? -8.503 -1.292 0.620 1.00 98.00 92 ALA A N 1
ATOM 704 C CA . ALA A 1 92 ? -7.374 -0.472 0.197 1.00 98.00 92 ALA A CA 1
ATOM 705 C C . ALA A 1 92 ? -6.504 -0.145 1.415 1.00 98.00 92 ALA A C 1
ATOM 707 O O . ALA A 1 92 ? -6.923 0.584 2.312 1.00 98.00 92 ALA A O 1
ATOM 708 N N . LYS A 1 93 ? -5.288 -0.692 1.462 1.00 97.88 93 LYS A N 1
ATOM 709 C CA . LYS A 1 93 ? -4.316 -0.405 2.519 1.00 97.88 93 LYS A CA 1
ATOM 710 C C . LYS A 1 93 ? -3.611 0.898 2.205 1.00 97.88 93 LYS A C 1
ATOM 712 O O . LYS A 1 93 ? -3.064 1.055 1.118 1.00 97.88 93 LYS A O 1
ATOM 717 N N . CYS A 1 94 ? -3.512 1.779 3.194 1.00 97.06 94 CYS A N 1
ATOM 718 C CA . CYS A 1 94 ? -2.550 2.875 3.198 1.00 97.06 94 CYS A CA 1
ATOM 719 C C . CYS A 1 94 ? -1.798 2.892 4.533 1.00 97.06 94 CYS A C 1
ATOM 721 O O . CYS A 1 94 ? -2.386 2.620 5.577 1.00 97.06 94 CYS A O 1
ATOM 723 N N . THR A 1 95 ? -0.493 3.173 4.528 1.00 94.06 95 THR A N 1
ATOM 724 C CA . THR A 1 95 ? 0.256 3.338 5.787 1.00 94.06 95 THR A CA 1
ATOM 725 C C . THR A 1 95 ? -0.343 4.500 6.589 1.00 94.06 95 THR A C 1
ATOM 727 O O . THR A 1 95 ? -0.564 5.571 6.037 1.00 94.06 95 THR A O 1
ATOM 730 N N . SER A 1 96 ? -0.572 4.308 7.892 1.00 85.38 96 SER A N 1
ATOM 731 C CA . SER A 1 96 ? -1.482 5.117 8.731 1.00 85.38 96 SER A CA 1
ATOM 732 C C . SER A 1 96 ? -1.321 6.641 8.671 1.00 85.38 96 SER A C 1
ATOM 734 O O . SER A 1 96 ? -2.297 7.365 8.824 1.00 85.38 96 SER A O 1
ATOM 736 N N . LYS A 1 97 ? -0.113 7.150 8.418 1.00 92.06 97 LYS A N 1
ATOM 737 C CA . LYS A 1 97 ? 0.196 8.593 8.351 1.00 92.06 97 LYS A CA 1
ATOM 738 C C . LYS A 1 97 ? 0.166 9.172 6.932 1.00 92.06 97 LYS A C 1
ATOM 740 O O . LYS A 1 97 ? 0.666 10.278 6.716 1.00 92.06 97 LYS A O 1
ATOM 745 N N . LEU A 1 98 ? -0.319 8.394 5.967 1.00 95.06 98 LEU A N 1
ATOM 746 C CA . LEU A 1 98 ? -0.326 8.709 4.546 1.00 95.06 98 LEU A CA 1
ATOM 747 C C . LEU A 1 98 ? -1.744 8.671 3.976 1.00 95.06 98 LEU A C 1
ATOM 749 O O . LEU A 1 98 ? -2.613 7.942 4.453 1.00 95.06 98 LEU A O 1
ATOM 753 N N . TRP A 1 99 ? -1.936 9.413 2.892 1.00 96.50 99 TRP A N 1
ATOM 754 C CA . TRP A 1 99 ? -3.137 9.364 2.062 1.00 96.50 99 TRP A CA 1
ATOM 755 C C . TRP A 1 99 ? -2.771 9.434 0.579 1.00 96.50 99 TRP A C 1
ATOM 757 O O . TRP A 1 99 ? -1.635 9.760 0.222 1.00 96.50 99 TRP A O 1
ATOM 767 N N . VAL A 1 100 ? -3.735 9.130 -0.291 1.00 96.56 100 VAL A N 1
ATOM 768 C CA . VAL A 1 100 ? -3.560 9.183 -1.749 1.00 96.56 100 VAL A CA 1
ATOM 769 C C . VAL A 1 100 ? -4.461 10.259 -2.336 1.00 96.56 100 VAL A C 1
ATOM 771 O O . VAL A 1 100 ? -5.674 10.092 -2.378 1.00 96.56 100 VAL A O 1
ATOM 774 N N . GLU A 1 101 ? -3.878 11.360 -2.811 1.00 95.38 101 GLU A N 1
ATOM 775 C CA . GLU A 1 101 ? -4.651 12.517 -3.299 1.00 95.38 101 GLU A CA 1
ATOM 776 C C . GLU A 1 101 ? -5.530 12.178 -4.507 1.00 95.38 101 GLU A C 1
ATOM 778 O O . GLU A 1 101 ? -6.669 12.624 -4.590 1.00 95.38 101 GLU A O 1
ATOM 783 N N . ASN A 1 102 ? -5.028 11.341 -5.415 1.00 96.00 102 ASN A N 1
ATOM 784 C CA . ASN A 1 102 ? -5.757 10.868 -6.589 1.00 96.00 102 ASN A CA 1
ATOM 785 C C . ASN A 1 102 ? -6.369 9.470 -6.379 1.00 96.00 102 ASN A C 1
ATOM 787 O O . ASN A 1 102 ? -6.418 8.672 -7.317 1.00 96.00 102 ASN A O 1
ATOM 791 N N . PHE A 1 103 ? -6.814 9.147 -5.158 1.00 97.19 103 PHE A N 1
ATOM 792 C CA . PHE A 1 103 ? -7.392 7.835 -4.834 1.00 97.19 103 PHE A CA 1
ATOM 793 C C . PHE A 1 103 ? -8.515 7.439 -5.800 1.00 97.19 103 PHE A C 1
ATOM 795 O O . PHE A 1 103 ? -8.492 6.339 -6.349 1.00 97.19 103 PHE A O 1
ATOM 802 N N . ASN A 1 104 ? -9.449 8.361 -6.056 1.00 96.75 104 ASN A N 1
ATOM 803 C CA . ASN A 1 104 ? -10.589 8.115 -6.937 1.00 96.75 104 ASN A CA 1
ATOM 804 C C . ASN A 1 104 ? -10.146 7.781 -8.374 1.00 96.75 104 ASN A C 1
ATOM 806 O O . ASN A 1 104 ? -10.720 6.892 -8.990 1.00 96.75 104 ASN A O 1
ATOM 810 N N . GLU A 1 105 ? -9.089 8.419 -8.892 1.00 96.19 105 GLU A N 1
ATOM 811 C CA . GLU A 1 105 ? -8.522 8.075 -10.207 1.00 96.19 105 GLU A CA 1
ATOM 812 C C . GLU A 1 105 ? -7.883 6.677 -10.207 1.00 96.19 105 GLU A C 1
ATOM 814 O O . GLU A 1 105 ? -7.983 5.950 -11.190 1.00 96.19 105 GLU A O 1
ATOM 819 N N . CYS A 1 106 ? -7.220 6.290 -9.112 1.00 96.00 106 CYS A N 1
ATOM 820 C CA . CYS A 1 106 ? -6.566 4.984 -9.010 1.00 96.00 106 CYS A CA 1
ATOM 821 C C . CYS A 1 106 ? -7.593 3.846 -8.941 1.00 96.00 106 CYS A C 1
ATOM 823 O O . CYS A 1 106 ? -7.433 2.829 -9.612 1.00 96.00 106 CYS A O 1
ATOM 825 N N . ILE A 1 107 ? -8.652 4.010 -8.139 1.00 95.75 107 ILE A N 1
ATOM 826 C CA . ILE A 1 107 ? -9.636 2.948 -7.887 1.00 95.75 107 ILE A CA 1
ATOM 827 C C . ILE A 1 107 ? -10.634 2.760 -9.038 1.00 95.75 107 ILE A C 1
ATOM 829 O O . ILE A 1 107 ? -11.257 1.709 -9.129 1.00 95.75 107 ILE A O 1
ATOM 833 N N . GLN A 1 108 ? -10.745 3.720 -9.966 1.00 94.69 108 GLN A N 1
ATOM 834 C CA . GLN A 1 108 ? -11.544 3.572 -11.195 1.00 94.69 108 GLN A CA 1
ATOM 835 C C . GLN A 1 108 ? -11.140 2.353 -12.039 1.00 94.69 108 GLN A C 1
ATOM 837 O O . GLN A 1 108 ? -11.934 1.876 -12.842 1.00 94.69 108 GLN A O 1
ATOM 842 N N . GLN A 1 109 ? -9.919 1.846 -11.856 1.00 90.69 109 GLN A N 1
ATOM 843 C CA . GLN A 1 109 ? -9.390 0.676 -12.563 1.00 90.69 109 GLN A CA 1
ATOM 844 C C . GLN A 1 109 ? -9.506 -0.615 -11.758 1.00 90.69 109 GLN A C 1
ATOM 846 O O . GLN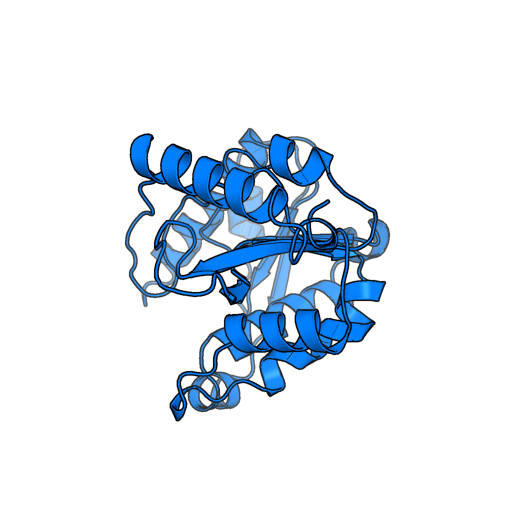 A 1 109 ? -8.875 -1.619 -12.087 1.00 90.69 109 GLN A O 1
ATOM 851 N N . TRP A 1 110 ? -10.288 -0.593 -10.678 1.00 95.75 110 TRP A N 1
ATOM 852 C CA . TRP A 1 110 ? -10.503 -1.764 -9.851 1.00 95.75 110 TRP A CA 1
ATOM 853 C C . TRP A 1 110 ? -11.024 -2.929 -10.693 1.00 95.75 110 TRP A C 1
ATOM 855 O O . TRP A 1 110 ? -12.094 -2.871 -11.290 1.00 95.75 110 TRP A O 1
ATOM 865 N N . ASN A 1 111 ? -10.241 -4.003 -10.722 1.00 93.12 111 ASN A N 1
ATOM 866 C CA . ASN A 1 111 ? -10.488 -5.189 -11.537 1.00 93.12 111 ASN A CA 1
ATOM 867 C C . ASN A 1 111 ? -11.082 -6.355 -10.725 1.00 93.12 111 ASN A C 1
ATOM 869 O O . ASN A 1 111 ? -11.095 -7.491 -11.200 1.00 93.12 111 ASN A O 1
ATOM 873 N N . GLY A 1 112 ? -11.491 -6.105 -9.477 1.00 93.94 112 GLY A N 1
ATOM 874 C CA . GLY A 1 112 ? -11.959 -7.138 -8.550 1.00 93.94 112 GLY A CA 1
ATOM 875 C C . GLY A 1 112 ? -10.858 -7.993 -7.913 1.00 93.94 112 GLY A C 1
ATOM 876 O O . GLY A 1 112 ? -11.184 -8.876 -7.133 1.00 93.94 112 GLY A O 1
ATOM 877 N N . LYS A 1 113 ? -9.575 -7.765 -8.228 1.00 95.69 113 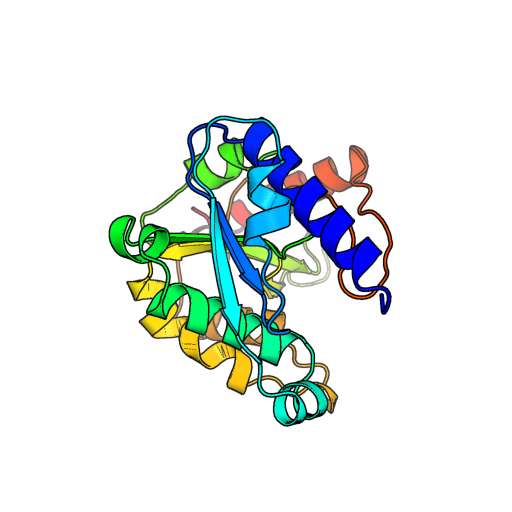LYS A N 1
ATOM 878 C CA . LYS A 1 113 ? -8.451 -8.605 -7.776 1.00 95.69 113 LYS A CA 1
ATOM 879 C C . LYS A 1 113 ? -7.424 -7.830 -6.968 1.00 95.69 113 LYS A C 1
ATOM 881 O O . LYS A 1 113 ? -7.272 -8.047 -5.769 1.00 95.69 113 LYS A O 1
ATOM 886 N N . ALA A 1 114 ? -6.675 -6.959 -7.633 1.00 97.69 114 ALA A N 1
ATOM 887 C CA . ALA A 1 114 ? -5.588 -6.212 -7.026 1.00 97.69 114 ALA A CA 1
ATOM 888 C C . ALA A 1 114 ? -5.247 -4.979 -7.856 1.00 97.69 114 ALA A C 1
ATOM 890 O O . ALA A 1 114 ? -5.262 -5.010 -9.083 1.00 97.69 114 ALA A O 1
ATOM 891 N N . LEU A 1 115 ? -4.861 -3.924 -7.154 1.00 98.25 115 LEU A N 1
ATOM 892 C CA . LEU A 1 115 ? -4.242 -2.725 -7.676 1.00 98.25 115 LEU A CA 1
ATOM 893 C C . LEU A 1 115 ? -2.998 -2.435 -6.838 1.00 98.25 115 LEU A C 1
ATOM 895 O O . LEU A 1 115 ? -3.069 -2.217 -5.629 1.00 98.25 115 LEU A O 1
ATOM 899 N N . LEU A 1 116 ? -1.852 -2.430 -7.504 1.00 98.12 116 LEU A N 1
ATOM 900 C CA . LEU A 1 116 ? -0.514 -2.290 -6.946 1.00 98.12 116 LEU A CA 1
ATOM 901 C C . LEU A 1 116 ? 0.223 -1.145 -7.639 1.00 98.12 116 LEU A C 1
ATOM 903 O O . LEU A 1 116 ? -0.003 -0.856 -8.817 1.00 98.12 116 LEU A O 1
ATOM 907 N N . LYS A 1 117 ? 1.180 -0.537 -6.938 1.00 97.62 117 LYS A N 1
ATOM 908 C CA . LYS A 1 117 ? 2.093 0.441 -7.530 1.00 97.62 117 LYS A CA 1
ATOM 909 C C . LYS A 1 117 ? 3.454 -0.203 -7.813 1.00 97.62 117 LYS A C 1
ATOM 911 O O . LYS A 1 117 ? 4.270 -0.364 -6.911 1.00 97.62 117 LYS A O 1
ATOM 916 N N . GLY A 1 118 ? 3.727 -0.526 -9.076 1.00 97.56 118 GLY A N 1
ATOM 917 C CA . GLY A 1 118 ? 5.045 -0.996 -9.516 1.00 97.56 118 GLY A CA 1
ATOM 918 C C . GLY A 1 118 ? 6.050 0.139 -9.695 1.00 97.56 118 GLY A C 1
ATOM 919 O O . GLY A 1 118 ? 5.765 1.135 -10.358 1.00 97.56 118 GLY A O 1
ATOM 920 N N . VAL A 1 119 ? 7.246 0.014 -9.131 1.00 97.44 119 VAL A N 1
ATOM 921 C CA . VAL A 1 119 ? 8.329 0.978 -9.358 1.00 97.44 119 VAL A CA 1
ATOM 922 C C . VAL A 1 119 ? 9.291 0.403 -10.381 1.00 97.44 119 VAL A C 1
ATOM 924 O O . VAL A 1 119 ? 9.800 -0.699 -10.210 1.00 97.44 119 VAL A O 1
ATOM 927 N N . PHE A 1 120 ? 9.524 1.144 -11.462 1.00 96.88 120 PHE A N 1
ATOM 928 C CA . PHE A 1 120 ? 10.321 0.679 -12.594 1.00 96.88 120 PHE A CA 1
ATOM 929 C C . PHE A 1 120 ? 11.621 1.463 -12.720 1.00 96.88 120 PHE A C 1
ATOM 931 O O . PHE A 1 120 ? 11.595 2.692 -12.836 1.00 96.88 120 PHE A O 1
ATOM 938 N N . ASP A 1 121 ? 12.741 0.752 -12.798 1.00 95.56 121 ASP A N 1
ATOM 939 C CA . ASP A 1 121 ? 14.050 1.328 -13.102 1.00 95.56 121 ASP A CA 1
ATOM 940 C C . ASP A 1 121 ? 14.260 1.453 -14.610 1.00 95.56 121 ASP A C 1
ATOM 942 O O . ASP A 1 121 ? 13.610 0.779 -15.408 1.00 95.56 121 ASP A O 1
ATOM 946 N N . ASN A 1 122 ? 15.210 2.306 -15.004 1.00 94.56 122 ASN A N 1
ATOM 947 C CA . ASN A 1 122 ? 15.715 2.419 -16.379 1.00 94.56 122 ASN A CA 1
ATOM 948 C C . ASN A 1 122 ? 14.688 2.790 -17.466 1.00 94.56 122 ASN A C 1
ATOM 950 O O . ASN A 1 122 ? 15.029 2.757 -18.641 1.00 94.56 122 ASN A O 1
ATOM 954 N N . VAL A 1 123 ? 13.469 3.211 -17.110 1.00 94.44 123 VAL A N 1
ATOM 955 C CA . VAL A 1 123 ? 12.408 3.560 -18.084 1.00 94.44 123 VAL A CA 1
ATOM 956 C C . VAL A 1 123 ? 12.836 4.633 -19.092 1.00 94.44 123 VAL A C 1
ATOM 958 O O . VAL A 1 123 ? 12.440 4.590 -20.250 1.00 94.44 123 VAL A O 1
ATOM 961 N N . PHE A 1 124 ? 13.662 5.590 -18.664 1.00 93.31 124 PHE A N 1
ATOM 962 C CA . PHE A 1 124 ? 14.169 6.674 -19.515 1.00 93.31 124 PHE A CA 1
ATOM 963 C C . PHE A 1 124 ? 15.592 6.422 -20.038 1.00 93.31 124 PHE A C 1
ATOM 965 O O . PHE A 1 124 ? 16.184 7.312 -20.642 1.00 93.31 124 PHE A O 1
ATOM 972 N N . SER A 1 125 ? 16.169 5.247 -19.769 1.00 92.19 125 SER A N 1
ATOM 973 C CA . SER A 1 125 ? 17.560 4.933 -20.097 1.00 92.19 125 SER A CA 1
ATOM 974 C C . SER A 1 125 ? 17.615 4.088 -21.374 1.00 92.19 125 SER A C 1
ATOM 976 O O . SER A 1 125 ? 17.353 2.891 -21.306 1.00 92.19 125 SER A O 1
ATOM 978 N N . PRO A 1 126 ? 18.015 4.642 -22.533 1.00 83.94 126 PRO A N 1
ATOM 979 C CA . PRO A 1 126 ? 17.982 3.909 -23.804 1.00 83.94 126 PRO A CA 1
ATOM 980 C C . PRO A 1 126 ? 18.973 2.734 -23.870 1.00 83.94 126 PRO A C 1
ATOM 982 O O . PRO A 1 126 ? 18.823 1.856 -24.710 1.00 83.94 126 PRO A O 1
ATOM 985 N N . ARG A 1 127 ? 19.991 2.712 -22.998 1.00 88.81 127 ARG A N 1
ATOM 986 C CA . ARG A 1 127 ? 21.037 1.672 -22.946 1.00 88.81 127 ARG A CA 1
ATOM 987 C C . ARG A 1 127 ? 20.796 0.598 -21.883 1.00 88.81 127 ARG A C 1
ATOM 989 O O . ARG A 1 127 ? 21.630 -0.287 -21.730 1.00 88.81 127 ARG A O 1
ATOM 996 N N . SER A 1 128 ? 19.693 0.682 -21.142 1.00 91.44 128 SER A N 1
ATOM 997 C CA . SER A 1 128 ? 19.421 -0.215 -20.021 1.00 91.44 128 SER A CA 1
ATOM 998 C C . SER A 1 128 ? 18.015 -0.779 -20.120 1.00 91.44 128 SER A C 1
ATOM 1000 O O . SER A 1 128 ? 17.051 -0.045 -20.324 1.00 91.44 128 SER A O 1
ATOM 1002 N N . THR A 1 129 ? 17.877 -2.084 -19.907 1.00 92.50 129 THR A N 1
ATOM 1003 C CA . THR A 1 129 ? 16.563 -2.727 -19.901 1.00 92.50 129 THR A CA 1
ATOM 1004 C C . THR A 1 129 ? 15.728 -2.202 -18.735 1.00 92.50 129 THR A C 1
ATOM 1006 O O . THR A 1 129 ? 16.177 -2.168 -17.582 1.00 92.50 129 THR A O 1
ATOM 1009 N N . THR A 1 130 ? 14.500 -1.785 -19.047 1.00 95.75 130 THR A N 1
ATOM 1010 C CA . THR A 1 130 ? 13.496 -1.449 -18.035 1.00 95.75 130 THR A CA 1
ATOM 1011 C C . THR A 1 130 ? 13.186 -2.689 -17.208 1.00 95.75 130 THR A C 1
ATOM 1013 O O . THR A 1 130 ? 12.956 -3.761 -17.760 1.00 95.75 130 THR A O 1
ATOM 1016 N N . LYS A 1 131 ? 13.162 -2.543 -15.885 1.00 95.75 131 LYS A N 1
ATOM 1017 C CA . LYS A 1 131 ? 12.861 -3.637 -14.955 1.00 95.75 131 LYS A CA 1
ATOM 1018 C C . LYS A 1 131 ? 11.913 -3.158 -13.867 1.00 95.75 131 LYS A C 1
ATOM 1020 O O . LYS A 1 131 ? 11.984 -1.999 -13.457 1.00 95.75 131 LYS A O 1
ATOM 1025 N N . LEU A 1 132 ? 11.058 -4.054 -13.384 1.00 97.44 132 LEU A N 1
ATOM 1026 C CA . LEU A 1 132 ? 10.298 -3.826 -12.159 1.00 97.44 132 LEU A CA 1
ATOM 1027 C C . LEU A 1 132 ? 11.261 -3.942 -10.975 1.00 97.44 132 LEU A C 1
ATOM 1029 O O . LEU A 1 132 ? 11.772 -5.022 -10.693 1.00 97.44 132 LEU A O 1
ATOM 1033 N N . ALA A 1 133 ? 11.544 -2.817 -10.329 1.00 96.69 133 ALA A N 1
ATOM 1034 C CA . ALA A 1 133 ? 12.471 -2.729 -9.211 1.00 96.69 133 ALA A CA 1
ATOM 1035 C C . ALA A 1 133 ? 11.850 -3.306 -7.936 1.00 96.69 133 ALA A C 1
ATOM 1037 O O . ALA A 1 133 ? 12.452 -4.176 -7.315 1.00 96.69 133 ALA A O 1
ATOM 1038 N N . TYR A 1 134 ? 10.640 -2.863 -7.586 1.00 97.50 134 TYR A N 1
ATOM 1039 C CA . TYR A 1 134 ? 9.875 -3.314 -6.420 1.00 97.50 134 TYR A CA 1
ATOM 1040 C C . TYR A 1 134 ? 8.390 -2.927 -6.548 1.00 97.50 134 TYR A C 1
ATOM 1042 O O . TYR A 1 134 ? 8.006 -2.200 -7.472 1.00 97.50 134 TYR A O 1
ATOM 1050 N N . ILE A 1 135 ? 7.550 -3.407 -5.627 1.00 98.19 135 ILE A N 1
ATOM 1051 C CA . ILE A 1 135 ? 6.154 -2.973 -5.472 1.00 98.19 135 ILE A CA 1
ATOM 1052 C C . ILE A 1 135 ? 6.071 -2.057 -4.251 1.00 98.19 135 ILE A C 1
ATOM 1054 O O . ILE A 1 135 ? 6.462 -2.446 -3.160 1.00 98.19 135 ILE A O 1
ATOM 1058 N N . ASP A 1 136 ? 5.576 -0.835 -4.419 1.00 97.00 136 ASP A N 1
ATOM 1059 C CA . ASP A 1 136 ? 5.440 0.135 -3.329 1.00 97.00 136 ASP A CA 1
ATOM 1060 C C . ASP A 1 136 ? 4.256 -0.250 -2.428 1.00 97.00 136 ASP A C 1
ATOM 1062 O O . ASP A 1 136 ? 3.094 -0.121 -2.812 1.00 97.00 136 ASP A O 1
ATOM 1066 N N . THR A 1 137 ? 4.552 -0.740 -1.226 1.00 96.94 137 THR A N 1
ATOM 1067 C CA . THR A 1 137 ? 3.570 -1.313 -0.285 1.00 96.94 137 THR A CA 1
ATOM 1068 C C . THR A 1 137 ? 2.900 -0.267 0.602 1.00 96.94 137 THR A C 1
ATOM 1070 O O . THR A 1 137 ? 2.025 -0.596 1.411 1.00 96.94 137 THR A O 1
ATOM 1073 N N . ARG A 1 138 ? 3.259 1.016 0.456 1.00 96.00 138 ARG A N 1
ATOM 1074 C CA . ARG A 1 138 ? 2.632 2.115 1.206 1.00 96.00 138 ARG A CA 1
ATOM 1075 C C . ARG A 1 138 ? 1.164 2.294 0.850 1.00 96.00 138 ARG A C 1
ATOM 1077 O O . ARG A 1 138 ? 0.402 2.719 1.715 1.00 96.00 138 ARG A O 1
ATOM 1084 N N . PHE A 1 139 ? 0.781 1.975 -0.387 1.00 97.56 139 PHE A N 1
ATOM 1085 C CA . PHE A 1 139 ? -0.608 1.947 -0.823 1.00 97.56 139 PHE A CA 1
ATOM 1086 C C . PHE A 1 139 ? -0.867 0.834 -1.840 1.00 97.56 139 PHE A C 1
ATOM 1088 O O . PHE A 1 139 ? -0.144 0.715 -2.828 1.00 97.56 139 PHE A O 1
ATOM 1095 N N . TYR A 1 140 ? -1.928 0.063 -1.618 1.00 98.25 140 TYR A N 1
ATOM 1096 C CA . TYR A 1 140 ? -2.457 -0.915 -2.567 1.00 98.25 140 TYR A CA 1
ATOM 1097 C C . TYR A 1 140 ? -3.928 -1.210 -2.262 1.00 98.25 140 TYR A C 1
ATOM 1099 O O . TYR A 1 140 ? -4.383 -0.972 -1.146 1.00 98.25 140 TYR A O 1
ATOM 1107 N N . ALA A 1 141 ? -4.658 -1.766 -3.227 1.00 98.38 141 ALA A N 1
ATOM 1108 C CA . ALA A 1 141 ? -5.993 -2.319 -3.008 1.00 98.38 141 ALA A CA 1
ATOM 1109 C C . ALA A 1 141 ? -6.047 -3.777 -3.458 1.00 98.38 141 ALA A C 1
ATOM 1111 O O . ALA A 1 141 ? -5.424 -4.123 -4.459 1.00 98.38 141 ALA A O 1
ATOM 1112 N N . MET A 1 142 ? -6.743 -4.638 -2.720 1.00 98.12 142 MET A N 1
ATOM 1113 C CA . MET A 1 142 ? -6.835 -6.071 -3.011 1.00 98.12 142 MET A CA 1
ATOM 1114 C C . MET A 1 142 ? -8.159 -6.670 -2.538 1.00 98.12 142 MET A C 1
ATOM 1116 O O . MET A 1 142 ? -8.745 -6.214 -1.555 1.00 98.12 142 MET A O 1
ATOM 1120 N N . GLY A 1 143 ? -8.601 -7.718 -3.233 1.00 98.38 143 GLY A N 1
ATOM 1121 C CA . GLY A 1 143 ? -9.586 -8.659 -2.720 1.00 98.38 143 GLY A CA 1
ATOM 1122 C C . GLY A 1 143 ? -8.984 -9.432 -1.551 1.00 98.38 143 GLY A C 1
ATOM 1123 O O . GLY A 1 143 ? -7.775 -9.692 -1.523 1.00 98.38 143 GLY A O 1
ATOM 1124 N N . ILE A 1 144 ? -9.812 -9.765 -0.560 1.00 98.12 144 ILE A N 1
ATOM 1125 C CA . ILE A 1 144 ? -9.365 -10.536 0.608 1.00 98.12 144 ILE A CA 1
ATOM 1126 C C . ILE A 1 144 ? -8.818 -11.893 0.167 1.00 98.12 144 ILE A C 1
ATOM 1128 O O . ILE A 1 144 ? -7.763 -12.303 0.644 1.00 98.12 144 ILE A O 1
ATOM 1132 N N . ASP A 1 145 ? -9.492 -12.544 -0.778 1.00 97.62 145 ASP A N 1
ATOM 1133 C CA . ASP A 1 145 ? -9.105 -13.823 -1.369 1.00 97.62 145 ASP A CA 1
ATOM 1134 C C . ASP A 1 145 ? -7.714 -13.757 -2.015 1.00 97.62 145 ASP A C 1
ATOM 1136 O O . ASP A 1 145 ? -6.841 -14.565 -1.702 1.00 97.62 145 ASP A O 1
ATOM 1140 N N . VAL A 1 146 ? -7.464 -12.738 -2.842 1.00 98.00 146 VAL A N 1
ATOM 1141 C CA . VAL A 1 146 ? -6.174 -12.522 -3.508 1.00 98.00 146 VAL A CA 1
ATOM 1142 C C . VAL A 1 146 ? -5.071 -12.258 -2.485 1.00 98.00 146 VAL A C 1
ATOM 1144 O O . VAL A 1 146 ? -3.972 -12.810 -2.599 1.00 98.00 146 VAL A O 1
ATOM 1147 N N . TYR A 1 147 ? -5.341 -11.433 -1.470 1.00 98.44 147 TYR A N 1
ATOM 1148 C CA . TYR A 1 147 ? -4.359 -11.160 -0.425 1.00 98.44 147 TYR A CA 1
ATOM 1149 C C . TYR A 1 147 ? -4.046 -12.417 0.390 1.00 98.44 147 TYR A C 1
ATOM 1151 O O . TYR A 1 147 ? -2.876 -12.738 0.588 1.00 98.44 147 TYR A O 1
ATOM 1159 N N . GLN A 1 148 ? -5.071 -13.152 0.829 1.00 97.94 148 GLN A N 1
ATOM 1160 C CA . GLN A 1 148 ? -4.918 -14.385 1.599 1.00 97.94 148 GLN A CA 1
ATOM 1161 C C . GLN A 1 148 ? -4.150 -15.453 0.818 1.00 97.94 148 GLN A C 1
ATOM 1163 O O . GLN A 1 148 ? -3.254 -16.087 1.371 1.00 97.94 148 GLN A O 1
ATOM 1168 N N . GLN A 1 149 ? -4.463 -15.610 -0.469 1.00 97.75 149 GLN A N 1
ATOM 1169 C CA . GLN A 1 149 ? -3.832 -16.603 -1.329 1.00 97.75 149 GLN A CA 1
ATOM 1170 C C . GLN A 1 149 ? -2.346 -16.314 -1.571 1.00 97.75 149 GLN A C 1
ATOM 1172 O O . GLN A 1 149 ? -1.537 -17.240 -1.552 1.00 97.75 149 GLN A O 1
ATOM 1177 N N . PHE A 1 150 ? -1.979 -15.055 -1.831 1.00 98.00 150 PHE A N 1
ATOM 1178 C CA . PHE A 1 150 ? -0.640 -14.736 -2.338 1.00 98.00 150 PHE A CA 1
ATOM 1179 C C . PHE A 1 150 ? 0.230 -13.921 -1.380 1.00 98.00 150 PHE A C 1
ATOM 1181 O O . PHE A 1 150 ? 1.440 -14.125 -1.345 1.00 98.00 150 PHE A O 1
ATOM 1188 N N . PHE A 1 151 ? -0.349 -12.987 -0.624 1.00 98.31 151 PHE A N 1
ATOM 1189 C CA . PHE A 1 151 ? 0.399 -11.938 0.082 1.00 98.31 151 PHE A CA 1
ATOM 1190 C C . PHE A 1 151 ? 0.360 -12.052 1.610 1.00 98.31 151 PHE A C 1
ATOM 1192 O O . PHE A 1 151 ? 1.162 -11.398 2.277 1.00 98.31 151 PHE A O 1
ATOM 1199 N N . LEU A 1 152 ? -0.500 -12.910 2.172 1.00 97.69 152 LEU A N 1
ATOM 1200 C CA . LEU A 1 152 ? -0.694 -13.072 3.620 1.00 97.69 152 LEU A CA 1
ATOM 1201 C C . LEU A 1 152 ? 0.617 -13.273 4.384 1.00 97.69 152 LEU A C 1
ATOM 1203 O O . LEU A 1 152 ? 0.814 -12.703 5.454 1.00 97.69 152 LEU A O 1
ATOM 1207 N N . HIS A 1 153 ? 1.529 -14.053 3.805 1.00 97.19 153 HIS A N 1
ATOM 1208 C CA . HIS A 1 153 ? 2.812 -14.414 4.407 1.00 97.19 153 HIS A CA 1
ATOM 1209 C C . HIS A 1 153 ? 4.011 -13.693 3.780 1.00 97.19 153 HIS A C 1
ATOM 1211 O O . HIS A 1 153 ? 5.149 -14.035 4.088 1.00 97.19 153 HIS A O 1
ATOM 1217 N N . ALA A 1 154 ? 3.789 -12.674 2.940 1.00 97.44 154 ALA A N 1
ATOM 1218 C CA . ALA A 1 154 ? 4.869 -11.917 2.296 1.00 97.44 154 ALA A CA 1
ATOM 1219 C C . ALA A 1 154 ? 5.883 -11.372 3.320 1.00 97.44 154 ALA A C 1
ATOM 1221 O O . ALA A 1 154 ? 7.097 -11.431 3.136 1.00 97.44 154 ALA A O 1
ATOM 1222 N N . HIS A 1 155 ? 5.379 -10.910 4.461 1.00 96.31 155 HIS A N 1
ATOM 1223 C CA . HIS A 1 155 ? 6.181 -10.338 5.533 1.00 96.31 155 HIS A CA 1
ATOM 1224 C C . HIS A 1 155 ? 7.116 -11.342 6.238 1.00 96.31 155 HIS A C 1
ATOM 1226 O O . HIS A 1 155 ? 8.127 -10.927 6.798 1.00 96.31 155 HIS A O 1
ATOM 1232 N N . HIS A 1 156 ? 6.860 -12.654 6.150 1.00 95.69 156 HIS A N 1
ATOM 1233 C CA . HIS A 1 156 ? 7.763 -13.682 6.686 1.00 95.69 156 HIS A CA 1
ATOM 1234 C C . HIS A 1 156 ? 9.054 -13.824 5.861 1.00 95.69 156 HIS A C 1
ATOM 1236 O O . HIS A 1 156 ? 10.062 -14.310 6.366 1.00 95.69 156 HIS A O 1
ATOM 1242 N N . ALA A 1 157 ? 9.042 -13.408 4.590 1.00 93.62 157 ALA A N 1
ATOM 1243 C CA . ALA A 1 157 ? 10.192 -13.532 3.695 1.00 93.62 157 ALA A CA 1
ATOM 1244 C C . ALA A 1 157 ? 11.224 -12.400 3.862 1.00 93.62 157 ALA A C 1
ATOM 1246 O O . ALA A 1 157 ? 12.242 -12.404 3.167 1.00 93.62 157 ALA A O 1
ATOM 1247 N N . ILE A 1 158 ? 10.965 -11.426 4.740 1.00 93.62 158 ILE A N 1
ATOM 1248 C CA . ILE A 1 158 ? 11.813 -10.245 4.920 1.00 93.62 158 ILE A CA 1
ATOM 1249 C C . ILE A 1 158 ? 13.163 -10.641 5.523 1.00 93.62 158 ILE A C 1
ATOM 1251 O O . ILE A 1 158 ? 13.243 -11.305 6.560 1.00 93.62 158 ILE A O 1
ATOM 1255 N N . ARG A 1 159 ? 14.232 -10.174 4.874 1.00 91.25 159 ARG A N 1
ATOM 1256 C CA . ARG A 1 159 ? 15.625 -10.337 5.296 1.00 91.25 159 ARG A CA 1
ATOM 1257 C C . ARG A 1 159 ? 16.286 -8.964 5.280 1.00 91.25 159 ARG A C 1
ATOM 1259 O O . ARG A 1 159 ? 16.961 -8.586 4.324 1.00 91.25 159 ARG A O 1
ATOM 1266 N N . THR A 1 160 ? 16.055 -8.193 6.341 1.00 85.81 160 THR A N 1
ATOM 1267 C CA . THR A 1 160 ? 16.497 -6.791 6.443 1.00 85.81 160 THR A CA 1
ATOM 1268 C C . THR A 1 160 ? 18.003 -6.628 6.245 1.00 85.81 160 THR A C 1
ATOM 1270 O O . THR A 1 160 ? 18.427 -5.693 5.570 1.00 85.81 160 THR A O 1
ATOM 1273 N N . ASN A 1 161 ? 18.805 -7.562 6.765 1.00 86.75 161 ASN A N 1
ATOM 1274 C CA . ASN A 1 161 ? 20.267 -7.530 6.637 1.00 86.75 161 ASN A CA 1
ATOM 1275 C C . ASN A 1 161 ? 20.753 -7.711 5.188 1.00 86.75 161 ASN A C 1
ATOM 1277 O O . ASN A 1 161 ? 21.836 -7.242 4.854 1.00 86.75 161 ASN A O 1
ATOM 1281 N N . ASP A 1 162 ? 19.929 -8.308 4.321 1.00 88.44 162 ASP A N 1
ATOM 1282 C CA . ASP A 1 162 ? 20.226 -8.512 2.898 1.00 88.44 162 ASP A CA 1
ATOM 1283 C C . ASP A 1 162 ? 19.623 -7.405 2.013 1.00 88.44 162 ASP A C 1
ATOM 1285 O O . ASP A 1 162 ? 19.638 -7.499 0.786 1.00 88.44 162 ASP A O 1
ATOM 1289 N N . GLY A 1 163 ? 19.022 -6.372 2.620 1.00 88.00 163 GLY A N 1
ATOM 1290 C CA . GLY A 1 163 ? 18.286 -5.333 1.899 1.00 88.00 163 GLY A CA 1
ATOM 1291 C C . GLY A 1 163 ? 16.998 -5.833 1.235 1.00 88.00 163 GLY A C 1
ATOM 1292 O O . GLY A 1 163 ? 16.511 -5.195 0.307 1.00 88.00 163 GLY A O 1
ATOM 1293 N N . TYR A 1 164 ? 16.455 -6.971 1.683 1.00 93.69 164 TYR A N 1
ATOM 1294 C CA . TYR A 1 164 ? 15.228 -7.558 1.149 1.00 93.69 164 TYR A CA 1
ATOM 1295 C C . TYR A 1 164 ? 14.047 -7.245 2.070 1.00 93.69 164 TYR A C 1
ATOM 1297 O O . TYR A 1 164 ? 13.883 -7.878 3.118 1.00 93.69 164 TYR A O 1
ATOM 1305 N N . GLY A 1 165 ? 13.243 -6.256 1.689 1.00 95.50 165 GLY A N 1
ATOM 1306 C CA . GLY A 1 165 ? 12.090 -5.768 2.431 1.00 95.50 165 GLY A CA 1
ATOM 1307 C C . GLY A 1 165 ? 10.755 -6.358 1.976 1.00 95.50 165 GLY A C 1
ATOM 1308 O O . GLY A 1 165 ? 10.669 -7.329 1.219 1.00 95.50 165 GLY A O 1
ATOM 1309 N N . LEU A 1 166 ? 9.678 -5.745 2.471 1.00 96.06 166 LEU A N 1
ATOM 1310 C CA . LEU A 1 166 ? 8.313 -6.130 2.115 1.00 96.06 166 LEU A CA 1
ATOM 1311 C C . LEU A 1 166 ? 8.017 -5.799 0.645 1.00 96.06 166 LEU A C 1
ATOM 1313 O O . LEU A 1 166 ? 7.331 -6.561 -0.034 1.00 96.06 166 LEU A O 1
ATOM 1317 N N . GLU A 1 167 ? 8.549 -4.683 0.145 1.00 97.44 167 GLU A N 1
ATOM 1318 C CA . GLU A 1 167 ? 8.408 -4.248 -1.244 1.00 97.44 167 GLU A CA 1
ATOM 1319 C C . GLU A 1 167 ? 9.033 -5.235 -2.247 1.00 97.44 167 GLU A C 1
ATOM 1321 O O . GLU A 1 167 ? 8.447 -5.504 -3.305 1.00 97.44 167 GLU A O 1
ATOM 1326 N N . GLU A 1 168 ? 10.191 -5.817 -1.915 1.00 97.38 168 GLU A N 1
ATOM 1327 C CA . GLU A 1 168 ? 10.825 -6.877 -2.706 1.00 97.38 168 GLU A CA 1
ATOM 1328 C C . GLU A 1 168 ? 10.017 -8.176 -2.647 1.00 97.38 168 GLU A C 1
ATOM 1330 O O . GLU A 1 168 ? 9.800 -8.804 -3.684 1.00 97.38 168 GLU A O 1
ATOM 1335 N N . SER A 1 169 ? 9.502 -8.545 -1.468 1.00 97.81 169 SER A N 1
ATOM 1336 C CA . SER A 1 169 ? 8.634 -9.719 -1.319 1.00 97.81 169 SER A CA 1
ATOM 1337 C C . SER A 1 169 ? 7.377 -9.618 -2.187 1.00 97.81 169 SER A C 1
ATOM 1339 O O . SER A 1 169 ? 7.063 -10.539 -2.944 1.00 97.81 169 SER A O 1
ATOM 1341 N N . PHE A 1 170 ? 6.695 -8.468 -2.167 1.00 98.56 170 PHE A N 1
ATOM 1342 C CA . PHE A 1 170 ? 5.519 -8.233 -3.007 1.00 98.56 170 PHE A CA 1
ATOM 1343 C C . PHE A 1 170 ? 5.845 -8.329 -4.502 1.00 98.56 170 PHE A C 1
ATOM 1345 O O . PHE A 1 170 ? 5.052 -8.884 -5.267 1.00 98.56 170 PHE A O 1
ATOM 1352 N N . ARG A 1 171 ? 7.005 -7.814 -4.932 1.00 98.38 171 ARG A N 1
ATOM 1353 C CA . ARG A 1 171 ? 7.467 -7.943 -6.322 1.00 98.38 171 ARG A CA 1
ATOM 1354 C C . ARG A 1 171 ? 7.657 -9.404 -6.709 1.00 98.38 171 ARG A C 1
ATOM 1356 O O . ARG A 1 171 ? 7.190 -9.810 -7.772 1.00 98.38 171 ARG A O 1
ATOM 1363 N N . ASP A 1 172 ? 8.340 -10.180 -5.880 1.00 98.44 172 ASP A N 1
ATOM 1364 C CA . ASP A 1 172 ? 8.659 -11.567 -6.215 1.00 98.44 172 ASP A CA 1
ATOM 1365 C C . ASP A 1 172 ? 7.392 -12.426 -6.261 1.00 98.44 172 ASP A C 1
ATOM 1367 O O . ASP A 1 172 ? 7.222 -13.202 -7.200 1.00 98.44 172 ASP A O 1
ATOM 1371 N N . ILE A 1 173 ? 6.444 -12.205 -5.342 1.00 98.50 173 ILE A N 1
ATOM 1372 C CA . ILE A 1 173 ? 5.112 -12.829 -5.375 1.00 98.50 173 ILE A CA 1
ATOM 1373 C C . ILE A 1 173 ? 4.365 -12.455 -6.661 1.00 98.50 173 ILE A C 1
ATOM 1375 O O . ILE A 1 173 ? 3.815 -13.334 -7.329 1.00 98.50 173 ILE A O 1
ATOM 1379 N N . PHE A 1 174 ? 4.364 -11.172 -7.036 1.00 98.50 174 PHE A N 1
ATOM 1380 C CA . PHE A 1 174 ? 3.726 -10.687 -8.261 1.00 98.50 174 PHE A CA 1
ATOM 1381 C C . PHE A 1 174 ? 4.285 -11.383 -9.514 1.00 98.50 174 PHE A C 1
ATOM 1383 O O . PHE A 1 174 ? 3.517 -11.842 -10.365 1.00 98.50 174 PHE A O 1
ATOM 1390 N N . LEU A 1 175 ? 5.614 -11.496 -9.613 1.00 98.06 175 LEU A N 1
ATOM 1391 C CA . LEU A 1 175 ? 6.298 -12.112 -10.752 1.00 98.06 175 LEU A CA 1
ATOM 1392 C C . LEU A 1 175 ? 6.116 -13.636 -10.783 1.00 98.06 175 LEU A C 1
ATOM 1394 O O . LEU A 1 175 ? 5.786 -14.186 -11.835 1.00 98.06 175 LEU A O 1
ATOM 1398 N N . ALA A 1 176 ? 6.285 -14.312 -9.643 1.00 98.19 176 ALA A N 1
ATOM 1399 C CA . ALA A 1 176 ? 6.176 -15.766 -9.533 1.00 98.19 176 ALA A CA 1
ATOM 1400 C C . ALA A 1 176 ? 4.769 -16.264 -9.895 1.00 98.19 176 ALA A C 1
ATOM 1402 O O . ALA A 1 176 ? 4.628 -17.248 -10.621 1.00 98.19 176 ALA A O 1
ATOM 1403 N N . ASN A 1 177 ? 3.733 -15.534 -9.471 1.00 97.88 177 ASN A N 1
ATOM 1404 C CA . ASN A 1 177 ? 2.336 -15.861 -9.765 1.00 97.88 177 ASN A CA 1
ATOM 1405 C C . ASN A 1 177 ? 1.840 -15.277 -11.097 1.00 97.88 177 ASN A C 1
ATOM 1407 O O . ASN A 1 177 ? 0.677 -15.458 -11.452 1.00 97.88 177 ASN A O 1
ATOM 1411 N N . ARG A 1 178 ? 2.712 -14.589 -11.852 1.00 96.88 178 ARG A N 1
ATOM 1412 C CA . ARG A 1 178 ? 2.413 -14.000 -13.169 1.00 96.88 178 ARG A CA 1
ATOM 1413 C C . ARG A 1 178 ? 1.138 -13.151 -13.154 1.00 96.88 178 ARG A C 1
ATOM 1415 O O . ARG A 1 178 ? 0.308 -13.257 -14.063 1.00 96.88 178 ARG A O 1
ATOM 1422 N N . LEU A 1 179 ? 0.977 -12.329 -12.117 1.00 96.69 179 LEU A N 1
ATOM 1423 C CA . LEU A 1 179 ? -0.210 -11.494 -11.955 1.00 96.69 179 LEU A CA 1
ATOM 1424 C C . LEU A 1 179 ? -0.323 -10.498 -13.121 1.00 96.69 179 LEU A C 1
ATOM 1426 O O . LEU A 1 179 ? 0.656 -9.885 -13.547 1.00 96.69 179 LEU A O 1
ATOM 1430 N N . LYS A 1 180 ? -1.537 -10.354 -13.653 1.00 96.56 180 LYS A N 1
ATOM 1431 C CA . LYS A 1 180 ? -1.857 -9.507 -14.810 1.00 96.56 180 LYS A CA 1
ATOM 1432 C C . LYS A 1 180 ? -3.014 -8.585 -14.482 1.00 96.56 180 LYS A C 1
ATOM 1434 O O . LYS A 1 180 ? -3.903 -8.961 -13.725 1.00 96.56 180 LYS A O 1
ATOM 1439 N N . GLY A 1 181 ? -3.006 -7.403 -15.084 1.00 96.75 181 GLY A N 1
ATOM 1440 C CA . GLY A 1 181 ? -4.018 -6.385 -14.837 1.00 96.75 181 GLY A CA 1
ATOM 1441 C C . GLY A 1 181 ? -3.971 -5.788 -13.432 1.00 96.75 181 GLY A C 1
ATOM 1442 O O . GLY A 1 181 ? -4.950 -5.179 -13.033 1.00 96.75 181 GLY A O 1
ATOM 1443 N N . CYS A 1 182 ? -2.895 -5.988 -12.661 1.00 97.25 182 CYS A N 1
ATOM 1444 C CA . CYS A 1 182 ? -2.847 -5.627 -11.241 1.00 97.25 182 CYS A CA 1
ATOM 1445 C C . CYS A 1 182 ? -2.047 -4.353 -10.933 1.00 97.25 182 CYS A C 1
ATOM 1447 O O . CYS A 1 182 ? -1.978 -3.965 -9.773 1.00 97.25 182 CYS A O 1
ATOM 1449 N N . LEU A 1 183 ? -1.408 -3.704 -11.910 1.00 97.56 183 LEU A N 1
ATOM 1450 C CA . LEU A 1 183 ? -0.724 -2.423 -11.703 1.00 97.56 183 LEU A CA 1
ATOM 1451 C C . LEU A 1 183 ? -1.670 -1.247 -11.989 1.00 97.56 183 LEU A C 1
ATOM 1453 O O . LEU A 1 183 ? -2.371 -1.238 -13.003 1.00 97.56 183 LEU A O 1
ATOM 1457 N N . MET A 1 184 ? -1.663 -0.244 -11.109 1.00 95.62 184 MET A N 1
ATOM 1458 C CA . MET A 1 184 ? -2.468 0.980 -11.240 1.00 95.62 184 MET A CA 1
ATOM 1459 C C . MET A 1 184 ? -2.006 1.845 -12.421 1.00 95.62 184 MET A C 1
ATOM 1461 O O . MET A 1 184 ? -0.813 1.919 -12.716 1.00 95.62 184 MET A O 1
ATOM 1465 N N . CYS A 1 185 ? -2.921 2.561 -13.072 1.00 92.31 185 CYS A N 1
ATOM 1466 C CA . CYS A 1 185 ? -2.598 3.561 -14.090 1.00 92.31 185 CYS A CA 1
ATOM 1467 C C . CYS A 1 185 ? -3.672 4.673 -14.161 1.00 92.31 185 CYS A C 1
ATOM 1469 O O . CYS A 1 185 ? -4.424 4.734 -15.127 1.00 92.31 185 CYS A O 1
ATOM 1471 N N . PRO A 1 186 ? -3.680 5.652 -13.248 1.00 93.62 186 PRO A N 1
ATOM 1472 C CA . PRO A 1 186 ? -2.458 6.364 -12.893 1.00 93.62 186 PRO A CA 1
ATOM 1473 C C . PRO A 1 186 ? -1.773 5.806 -11.641 1.00 93.62 186 PRO A C 1
ATOM 1475 O O . PRO A 1 186 ? -2.414 5.147 -10.829 1.00 93.62 186 PRO A O 1
ATOM 1478 N N . PRO A 1 187 ? -0.467 6.079 -11.452 1.00 94.81 187 PRO A N 1
ATOM 1479 C CA . PRO A 1 187 ? 0.188 5.792 -10.182 1.00 94.81 187 PRO A CA 1
ATOM 1480 C C . PRO A 1 187 ? -0.424 6.637 -9.047 1.00 94.81 187 PRO A C 1
ATOM 1482 O O . PRO A 1 187 ? -0.794 7.796 -9.281 1.00 94.81 187 PRO A O 1
ATOM 1485 N N . PRO A 1 188 ? -0.474 6.114 -7.808 1.00 95.81 188 PRO A N 1
ATOM 1486 C CA . PRO A 1 188 ? -0.995 6.851 -6.667 1.00 95.81 188 PRO A CA 1
ATOM 1487 C C . PRO A 1 188 ? -0.023 7.956 -6.230 1.00 95.81 188 PRO A C 1
ATOM 1489 O O . PRO A 1 188 ? 1.194 7.756 -6.121 1.00 95.81 188 PRO A O 1
ATOM 1492 N N . ILE A 1 189 ? -0.579 9.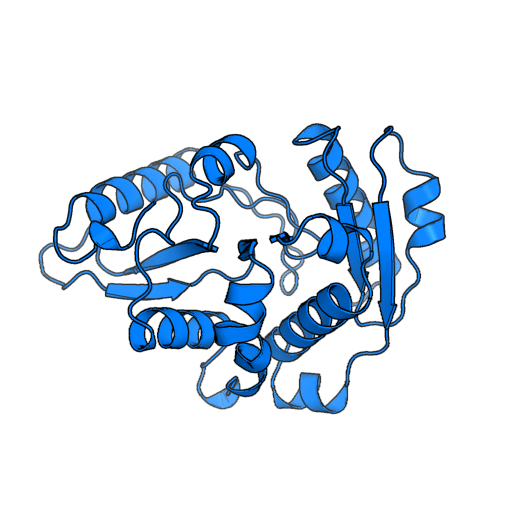132 -5.947 1.00 95.12 189 ILE A N 1
ATOM 1493 C CA . ILE A 1 189 ? 0.104 10.317 -5.426 1.00 95.12 189 ILE A CA 1
ATOM 1494 C C . ILE A 1 189 ? 0.025 10.261 -3.900 1.00 95.12 189 ILE A C 1
ATOM 1496 O O . ILE A 1 189 ? -0.947 10.701 -3.290 1.00 95.12 189 ILE A O 1
ATOM 1500 N N . ILE A 1 190 ? 1.049 9.657 -3.294 1.00 94.38 190 ILE A N 1
ATOM 1501 C CA . ILE A 1 190 ? 1.118 9.418 -1.847 1.00 94.38 190 ILE A CA 1
ATOM 1502 C C . ILE A 1 190 ? 1.623 10.670 -1.127 1.00 94.38 190 ILE A C 1
ATOM 1504 O O . ILE A 1 190 ? 2.765 11.087 -1.343 1.00 94.38 190 ILE A O 1
ATOM 1508 N N . CYS A 1 191 ? 0.807 11.211 -0.229 1.00 93.31 191 CYS A N 1
ATOM 1509 C CA . CYS A 1 191 ? 1.096 12.376 0.606 1.00 93.31 191 CYS A CA 1
ATOM 1510 C C . CYS A 1 191 ? 1.050 12.007 2.099 1.00 93.31 191 CYS A C 1
ATOM 1512 O O . CYS A 1 191 ? 0.627 10.911 2.459 1.00 93.31 191 CYS A O 1
ATOM 1514 N N . GLY A 1 192 ? 1.526 12.903 2.969 1.00 91.19 192 GLY A N 1
ATOM 1515 C CA . GLY A 1 192 ? 1.550 12.707 4.426 1.00 91.19 192 GLY A CA 1
ATOM 1516 C C . GLY A 1 192 ? 2.952 12.577 5.005 1.00 91.19 192 GLY A C 1
ATOM 1517 O O . GLY A 1 192 ? 3.905 13.080 4.414 1.00 91.19 192 GLY A O 1
ATOM 1518 N N . VAL A 1 193 ? 3.096 11.932 6.164 1.00 85.19 193 VAL A N 1
ATOM 1519 C CA . VAL A 1 193 ? 4.364 11.897 6.916 1.00 85.19 193 VAL A CA 1
ATOM 1520 C C . VAL A 1 193 ? 4.995 10.512 6.926 1.00 85.19 193 VAL A C 1
ATOM 1522 O O . VAL A 1 193 ? 4.408 9.534 7.394 1.00 85.19 193 VAL A O 1
ATOM 1525 N N . GLY A 1 194 ? 6.255 10.439 6.493 1.00 74.12 194 GLY A N 1
ATOM 1526 C CA . GLY A 1 194 ? 7.040 9.207 6.502 1.00 74.12 194 GLY A CA 1
ATOM 1527 C C . GLY A 1 194 ? 7.115 8.547 7.883 1.00 74.12 194 GLY A C 1
ATOM 1528 O O . GLY A 1 194 ? 7.472 9.171 8.885 1.00 74.12 194 GLY A O 1
ATOM 1529 N N . GLY A 1 195 ? 6.820 7.243 7.930 1.00 60.59 195 GLY A N 1
ATOM 1530 C CA . GLY A 1 195 ? 6.934 6.382 9.113 1.00 60.59 195 GLY A CA 1
ATOM 1531 C C . GLY A 1 195 ? 8.279 6.512 9.838 1.00 60.59 195 GLY A C 1
ATOM 1532 O O . GLY A 1 195 ? 8.321 6.723 11.052 1.00 60.59 195 GLY A O 1
ATOM 1533 N N . GLY A 1 196 ? 9.372 6.407 9.075 1.00 58.00 196 GLY A N 1
ATOM 1534 C CA . GLY A 1 196 ? 10.746 6.411 9.586 1.00 58.00 196 GLY A CA 1
ATOM 1535 C C . GLY A 1 196 ? 11.418 7.768 9.687 1.00 58.00 196 GLY A C 1
ATOM 1536 O O . GLY A 1 196 ? 12.193 7.959 10.617 1.00 58.00 196 GLY A O 1
ATOM 1537 N N . THR A 1 197 ? 11.089 8.703 8.799 1.00 60.09 197 THR A N 1
ATOM 1538 C CA . THR A 1 197 ? 11.821 9.970 8.669 1.00 60.09 197 THR A CA 1
ATOM 1539 C C . THR A 1 197 ? 11.148 11.138 9.382 1.00 60.09 197 THR A C 1
ATOM 1541 O O . THR A 1 197 ? 11.820 12.113 9.687 1.00 60.09 197 THR A O 1
ATOM 1544 N N . GLY A 1 198 ? 9.831 11.075 9.636 1.00 62.12 198 GLY A N 1
ATOM 1545 C CA . GLY A 1 198 ? 9.073 12.223 10.156 1.00 62.12 198 GLY A CA 1
ATOM 1546 C C . GLY A 1 198 ? 8.943 13.382 9.157 1.00 62.12 198 GLY A C 1
ATOM 1547 O O . GLY A 1 198 ? 8.423 14.435 9.506 1.00 62.12 198 GLY A O 1
ATOM 1548 N N . VAL A 1 199 ? 9.393 13.194 7.913 1.00 74.12 199 VAL A N 1
ATOM 1549 C CA . VAL A 1 199 ? 9.353 14.215 6.863 1.00 74.12 199 VAL A CA 1
ATOM 1550 C C . VAL A 1 199 ? 8.035 14.112 6.104 1.00 74.12 199 VAL A C 1
ATOM 1552 O O . VAL A 1 199 ? 7.617 13.015 5.718 1.00 74.12 199 VAL A O 1
ATOM 1555 N N . TYR A 1 200 ? 7.403 15.260 5.860 1.00 82.19 200 TYR A N 1
ATOM 1556 C CA . TYR A 1 200 ? 6.250 15.349 4.970 1.00 82.19 200 TYR A CA 1
ATOM 1557 C C . TYR A 1 200 ? 6.663 15.052 3.524 1.00 82.19 200 TYR A C 1
ATOM 1559 O O . TYR A 1 200 ? 7.561 15.692 2.968 1.00 82.19 200 TYR A O 1
ATOM 1567 N N . TYR A 1 201 ? 5.976 14.108 2.887 1.00 78.44 201 TYR A N 1
ATOM 1568 C CA . TYR A 1 201 ? 6.080 13.876 1.456 1.00 78.44 201 TYR A CA 1
ATOM 1569 C C . TYR A 1 201 ? 5.525 15.090 0.708 1.00 78.44 201 TYR A C 1
ATOM 1571 O O . TYR A 1 201 ? 4.319 15.318 0.676 1.00 78.44 201 TYR A O 1
ATOM 1579 N N . LYS A 1 202 ? 6.417 15.866 0.084 1.00 72.88 202 LYS A N 1
ATOM 1580 C CA . LYS A 1 202 ? 6.056 16.916 -0.874 1.00 72.88 202 LYS A CA 1
ATOM 1581 C C . LYS A 1 202 ? 6.203 16.368 -2.291 1.00 72.88 202 LYS A C 1
ATOM 1583 O O . LYS A 1 202 ? 7.319 16.241 -2.800 1.00 72.88 202 LYS A O 1
ATOM 1588 N N . ASN A 1 203 ? 5.087 16.035 -2.933 1.00 78.25 203 ASN A N 1
ATOM 1589 C CA . ASN A 1 203 ? 5.086 15.710 -4.357 1.00 78.25 203 ASN A CA 1
ATOM 1590 C C . ASN A 1 203 ? 5.022 17.007 -5.163 1.00 78.25 203 ASN A C 1
ATOM 1592 O O . ASN A 1 203 ? 3.985 17.656 -5.238 1.00 78.25 203 ASN A O 1
ATOM 1596 N N . THR A 1 204 ? 6.144 17.407 -5.762 1.00 87.31 20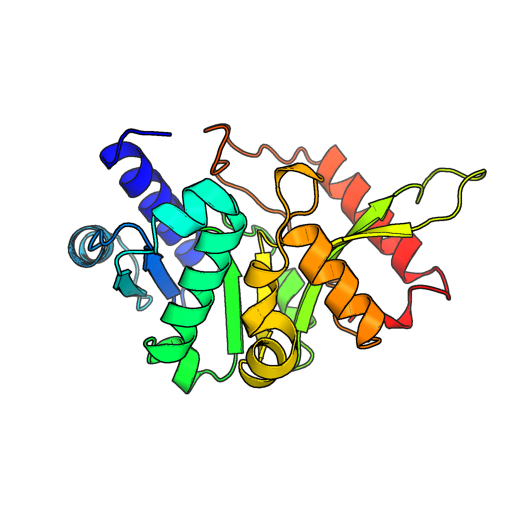4 THR A N 1
ATOM 1597 C CA . THR A 1 204 ? 6.137 18.524 -6.711 1.00 87.31 204 THR A CA 1
ATOM 1598 C C . THR A 1 204 ? 5.398 18.118 -7.985 1.00 87.31 204 THR A C 1
ATOM 1600 O O . THR A 1 204 ? 5.463 16.958 -8.400 1.00 87.31 204 THR A O 1
ATOM 1603 N N . ALA A 1 205 ? 4.750 19.075 -8.655 1.00 87.62 205 ALA A N 1
ATOM 1604 C CA . ALA A 1 205 ? 4.052 18.822 -9.918 1.00 87.62 205 ALA A CA 1
ATOM 1605 C C . ALA A 1 205 ? 4.962 18.139 -10.958 1.00 87.62 205 ALA A C 1
ATOM 1607 O O . ALA A 1 205 ? 4.545 17.194 -11.624 1.00 87.62 205 ALA A O 1
ATOM 1608 N N . LEU A 1 206 ? 6.238 18.542 -11.022 1.00 89.50 206 LEU A N 1
ATOM 1609 C CA . LEU A 1 206 ? 7.245 17.924 -11.887 1.00 89.50 206 LEU A CA 1
ATOM 1610 C C . LEU A 1 206 ? 7.481 16.443 -11.553 1.00 89.50 206 LEU A C 1
ATOM 1612 O O . LEU A 1 206 ? 7.563 15.614 -12.459 1.00 89.50 206 LEU A O 1
ATOM 1616 N N . ARG A 1 207 ? 7.586 16.091 -10.264 1.00 88.25 207 ARG A N 1
ATOM 1617 C CA . ARG A 1 207 ? 7.767 14.698 -9.830 1.00 88.25 207 ARG A CA 1
ATOM 1618 C C . ARG A 1 207 ? 6.550 13.856 -10.200 1.00 88.25 207 ARG A C 1
ATOM 1620 O O . ARG A 1 207 ? 6.718 12.774 -10.756 1.00 88.25 207 ARG A O 1
ATOM 1627 N N . THR A 1 208 ? 5.351 14.365 -9.931 1.00 90.75 208 THR A N 1
ATOM 1628 C CA . THR A 1 208 ? 4.090 13.697 -10.277 1.00 90.75 208 THR A CA 1
ATOM 1629 C C . THR A 1 208 ? 3.971 13.485 -11.783 1.00 90.75 208 THR A C 1
ATOM 1631 O O . THR A 1 208 ? 3.673 12.379 -12.228 1.00 90.75 208 THR A O 1
ATOM 1634 N N . PHE A 1 209 ? 4.266 14.513 -12.583 1.00 92.69 209 PHE A N 1
ATOM 1635 C CA . PHE A 1 209 ? 4.256 14.419 -14.040 1.00 92.69 209 PHE A CA 1
ATOM 1636 C C . PHE A 1 209 ? 5.264 13.385 -14.553 1.00 92.69 209 PHE A C 1
ATOM 1638 O O . PHE A 1 209 ? 4.907 12.524 -15.355 1.00 92.69 209 PHE A O 1
ATOM 1645 N N . LYS A 1 210 ? 6.503 13.410 -14.042 1.00 92.88 210 LYS A N 1
ATOM 1646 C CA . LYS A 1 210 ? 7.544 12.439 -14.409 1.00 92.88 210 LYS A CA 1
ATOM 1647 C C . LYS A 1 210 ? 7.117 11.003 -14.104 1.00 92.88 210 LYS A C 1
ATOM 1649 O O . LYS A 1 210 ? 7.387 10.115 -14.907 1.00 92.88 210 LYS A O 1
ATOM 1654 N N . GLU A 1 211 ? 6.449 10.773 -12.977 1.00 92.94 211 GLU A N 1
ATOM 1655 C CA . GLU A 1 211 ? 5.966 9.440 -12.606 1.00 92.94 211 GLU A CA 1
ATOM 1656 C C . GLU A 1 211 ? 4.798 8.982 -13.489 1.00 92.94 211 GLU A C 1
ATOM 1658 O O . GLU A 1 211 ? 4.812 7.856 -13.987 1.00 92.94 211 GLU A O 1
ATOM 1663 N N . LYS A 1 212 ? 3.835 9.869 -13.779 1.00 93.44 212 LYS A N 1
ATOM 1664 C CA . LYS A 1 212 ? 2.763 9.591 -14.750 1.00 93.44 212 LYS A CA 1
ATOM 1665 C C . LYS A 1 212 ? 3.341 9.254 -16.130 1.00 93.44 212 LYS A C 1
ATOM 1667 O O . LYS A 1 212 ? 2.901 8.298 -16.764 1.00 93.44 212 LYS A O 1
ATOM 1672 N N . TRP A 1 213 ? 4.367 9.984 -16.573 1.00 94.88 213 TRP A N 1
ATOM 1673 C CA . TRP A 1 213 ? 5.035 9.724 -17.849 1.00 94.88 213 TRP A CA 1
ATOM 1674 C C . TRP A 1 213 ? 5.803 8.399 -17.848 1.00 94.88 213 TRP A C 1
ATOM 1676 O O . TRP A 1 213 ? 5.698 7.632 -18.805 1.00 94.88 213 TRP A O 1
ATOM 1686 N N . ARG A 1 214 ? 6.497 8.077 -16.747 1.00 95.31 214 ARG A N 1
ATOM 1687 C CA . ARG A 1 214 ? 7.143 6.773 -16.542 1.00 95.31 214 ARG A CA 1
ATOM 1688 C C . ARG A 1 214 ? 6.132 5.637 -16.716 1.00 95.31 214 ARG A C 1
ATOM 1690 O O . ARG A 1 214 ? 6.378 4.726 -17.496 1.00 95.31 214 ARG A O 1
ATOM 1697 N N . TYR A 1 215 ? 4.984 5.722 -16.045 1.00 94.94 215 TYR A N 1
ATOM 1698 C CA . TYR A 1 215 ? 3.914 4.725 -16.143 1.00 94.94 215 TYR A CA 1
ATOM 1699 C C . TYR A 1 215 ? 3.346 4.616 -17.558 1.00 94.94 215 TYR A C 1
ATOM 1701 O O . TYR A 1 215 ? 3.160 3.508 -18.054 1.00 94.94 215 TYR A O 1
ATOM 1709 N N . ALA A 1 216 ? 3.130 5.743 -18.239 1.00 94.81 216 ALA A N 1
ATOM 1710 C CA . ALA A 1 216 ? 2.645 5.744 -19.616 1.00 94.81 216 ALA A CA 1
ATOM 1711 C C . ALA A 1 216 ? 3.616 5.040 -20.583 1.00 94.81 216 ALA A C 1
ATOM 1713 O O . ALA A 1 216 ? 3.175 4.283 -21.449 1.00 94.81 216 ALA A O 1
ATOM 1714 N N . LEU A 1 217 ? 4.929 5.250 -20.429 1.00 95.50 217 LEU A N 1
ATOM 1715 C CA . LEU A 1 217 ? 5.947 4.553 -21.223 1.00 95.50 217 LEU A CA 1
ATOM 1716 C C . LEU A 1 217 ? 5.986 3.057 -20.899 1.00 95.50 217 LEU A C 1
ATOM 1718 O O . LEU A 1 217 ? 5.966 2.235 -21.814 1.00 95.50 217 LEU A O 1
ATOM 1722 N N . THR A 1 218 ? 5.980 2.693 -19.614 1.00 95.94 218 THR A N 1
ATOM 1723 C CA . THR A 1 218 ? 5.990 1.287 -19.196 1.00 95.94 218 THR A CA 1
ATOM 1724 C C . THR A 1 218 ? 4.734 0.546 -19.662 1.00 95.94 218 THR A C 1
ATOM 1726 O O . THR A 1 218 ? 4.854 -0.554 -20.188 1.00 95.94 218 THR A O 1
ATOM 1729 N N . LYS A 1 219 ? 3.540 1.147 -19.559 1.00 95.50 219 LYS A N 1
ATOM 1730 C CA . LYS A 1 219 ? 2.275 0.539 -20.013 1.00 95.50 219 LYS A CA 1
ATOM 1731 C C . LYS A 1 219 ? 2.252 0.281 -21.522 1.00 95.50 219 LYS A C 1
ATOM 1733 O O . LYS A 1 219 ? 1.647 -0.689 -21.968 1.00 95.50 219 LYS A O 1
ATOM 1738 N N . ARG A 1 220 ? 2.925 1.122 -22.316 1.00 94.88 220 ARG A N 1
ATOM 1739 C CA . ARG A 1 220 ? 3.059 0.941 -23.773 1.00 94.88 220 ARG A CA 1
ATOM 1740 C C . ARG A 1 220 ? 4.097 -0.111 -24.162 1.00 94.88 220 ARG A C 1
ATOM 1742 O O . ARG A 1 220 ? 4.072 -0.578 -25.296 1.00 94.88 220 ARG A O 1
ATOM 1749 N N . ASN A 1 221 ? 5.001 -0.487 -23.259 1.00 94.31 221 ASN A N 1
ATOM 1750 C CA . ASN A 1 221 ? 5.971 -1.542 -23.518 1.00 94.31 221 ASN A CA 1
ATOM 1751 C C . ASN A 1 221 ? 5.258 -2.913 -23.529 1.00 94.31 221 ASN A C 1
ATOM 1753 O O . ASN A 1 221 ? 4.677 -3.287 -22.507 1.00 94.31 221 ASN A O 1
ATOM 1757 N N . PRO A 1 222 ? 5.321 -3.695 -24.627 1.00 94.75 222 PRO A N 1
ATOM 1758 C CA . PRO A 1 222 ? 4.641 -4.990 -24.729 1.00 94.75 222 PRO A CA 1
ATOM 1759 C C . PRO A 1 222 ? 5.007 -5.997 -23.631 1.00 94.75 222 PRO A C 1
ATOM 1761 O O . PRO A 1 222 ? 4.195 -6.855 -23.298 1.00 94.75 222 PRO A O 1
ATOM 1764 N N . LEU A 1 223 ? 6.203 -5.882 -23.040 1.00 94.31 223 LEU A N 1
ATOM 1765 C CA . LEU A 1 223 ? 6.638 -6.746 -21.938 1.00 94.31 223 LEU A CA 1
ATOM 1766 C C . LEU A 1 223 ? 5.828 -6.523 -20.655 1.00 94.31 223 LEU A C 1
ATOM 1768 O O . LEU A 1 223 ? 5.681 -7.445 -19.857 1.00 94.31 223 LEU A O 1
ATOM 1772 N N . PHE A 1 224 ? 5.305 -5.311 -20.456 1.00 96.75 224 PHE A N 1
ATOM 1773 C CA . PHE A 1 224 ? 4.648 -4.902 -19.213 1.00 96.75 224 PHE A CA 1
ATOM 1774 C C . PHE A 1 224 ? 3.186 -4.506 -19.404 1.00 96.75 224 PHE A C 1
ATOM 1776 O O . PHE A 1 224 ? 2.470 -4.379 -18.418 1.00 96.75 224 PHE A O 1
ATOM 1783 N N . SER A 1 225 ? 2.716 -4.323 -20.640 1.00 96.31 225 SER A N 1
ATOM 1784 C CA . SER A 1 225 ? 1.356 -3.852 -20.930 1.00 96.31 225 SER A CA 1
ATOM 1785 C C . SER A 1 225 ? 0.283 -4.694 -20.236 1.00 96.31 225 SER A C 1
ATOM 1787 O O . SER A 1 225 ? -0.621 -4.143 -19.616 1.00 96.31 225 SER A O 1
ATOM 1789 N N . SER A 1 226 ? 0.443 -6.022 -20.240 1.00 97.06 226 SER A N 1
ATOM 1790 C CA . SER A 1 226 ? -0.485 -6.959 -19.587 1.00 97.06 226 SER A CA 1
ATOM 1791 C C . SER A 1 226 ? -0.500 -6.887 -18.056 1.00 97.06 226 SER A C 1
ATOM 1793 O O . SER A 1 226 ? -1.364 -7.491 -17.424 1.00 97.06 226 SER A O 1
ATOM 1795 N N . TRP A 1 227 ? 0.455 -6.191 -17.437 1.00 97.44 227 TRP A N 1
ATOM 1796 C CA . TRP A 1 227 ? 0.523 -6.034 -15.985 1.00 97.44 227 TRP A CA 1
ATOM 1797 C C . TRP A 1 227 ? -0.369 -4.908 -15.486 1.00 97.44 227 TRP A C 1
ATOM 1799 O O . TRP A 1 227 ? -0.792 -4.959 -14.337 1.00 97.44 227 TRP A O 1
ATOM 1809 N N . PHE A 1 228 ? -0.662 -3.914 -16.323 1.00 96.50 228 PHE A N 1
ATOM 1810 C CA . PHE A 1 228 ? -1.510 -2.785 -15.958 1.00 96.50 228 PHE A CA 1
ATOM 1811 C C . PHE A 1 228 ? -2.987 -3.125 -16.103 1.00 96.50 228 PHE A C 1
ATOM 1813 O O . PHE A 1 228 ? -3.372 -3.835 -17.033 1.00 96.50 228 PHE A O 1
ATOM 1820 N N . SER A 1 229 ? -3.775 -2.596 -15.170 1.00 88.94 229 SER A N 1
ATOM 1821 C CA . SER A 1 229 ? -5.236 -2.524 -15.262 1.00 88.94 229 SER A CA 1
ATOM 1822 C C . SER A 1 229 ? -5.708 -1.639 -16.420 1.00 88.94 229 SER A C 1
ATOM 1824 O O . SER A 1 229 ? -4.935 -0.761 -16.905 1.00 88.94 229 SER A O 1
#

Foldseek 3Di: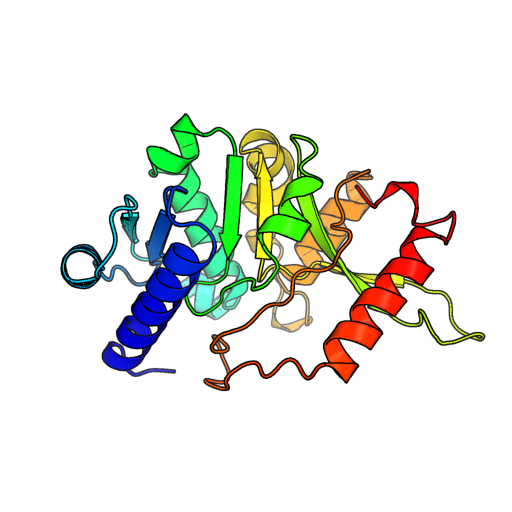
DPDPVVVLVLLLVQVVVCCVQPQAQAEEAEEQCQDWCPVVNVPDDGDHHYHYHYDHDDPVVCVQQPDLLSVLVRVLVCLVPPPSCVVVQKDKDADSSKDFNVVVLQCVLPPQAKEWAFDWPCLVPPVDDIDRPWIDPNIMMGGPVNCVVQPSCLSVPGDVVVVRHSRNSRVVSCVVVVAFQHYTQVHTDMFGADPPPRDTDDCDPVNSVVSNVSVVSQCPPPVCVRRHD

pLDDT: mean 92.94, std 7.57, range [52.62, 98.56]

Secondary structure (DSSP, 8-state):
---HHHHHHHHHHHHHHHHHH-TTS-EEEEESB----HHHHHTS-SS--EEEEE-B--HHHHHHH-HHHHHHHHHHHHHHH-HHHHHHSEEEEE-TTEEETTHHHHHTT--SSEEEEEEEESTT-TTS--EEEEEEEEEEEEEHHHIIIIITTGGGG-BGGGTB-HHHHHHHHHHHTT--S-B-SSPP-EEEE-TTT--EE---HHHHHHHHHHHHHHHHSTTTGGGB-

Radius of gyration: 17.49 Å; chains: 1; bounding box: 41×35×46 Å

Sequence (229 aa):
MQDPKERARLAMESILKWRAIVPMNPLVLCDGSDFDFQSSVSTLPGSGSVECLHFPNNVDLIQQHGRGYGEGEIVRYALAHSQLIQSAGCFAKCTSKLWVENFNECIQQWNGKALLKGVFDNVFSPRSTTKLAYIDTRFYAMGIDVYQQFFLHAHHAIRTNDGYGLEESFRDIFLANRLKGCLMCPPPIICGVGGGTGVYYKNTALRTFKEKWRYALTKRNPLFSSWFS